Protein AF-A0A7D9DV03-F1 (afdb_monomer)

Organism: Paramuricea clavata (NCBI:txid317549)

Structure (mmCIF, N/CA/C/O backbone):
data_AF-A0A7D9DV03-F1
#
_entry.id   AF-A0A7D9DV03-F1
#
loop_
_atom_site.group_PDB
_atom_site.id
_atom_site.type_symbol
_atom_site.label_atom_id
_atom_site.label_alt_id
_atom_site.label_comp_id
_atom_site.label_asym_id
_atom_site.label_entity_id
_atom_site.label_seq_id
_atom_site.pdbx_PDB_ins_code
_atom_site.Cartn_x
_atom_site.Cartn_y
_atom_site.Cartn_z
_atom_site.occupancy
_atom_site.B_iso_or_equiv
_atom_site.auth_seq_id
_atom_site.auth_comp_id
_atom_site.auth_asym_id
_atom_site.auth_atom_id
_atom_site.pdbx_PDB_model_num
ATOM 1 N N . MET A 1 1 ? -15.066 -13.531 -2.541 1.00 31.47 1 MET A N 1
ATOM 2 C CA . MET A 1 1 ? -14.091 -12.848 -1.654 1.00 31.47 1 MET A CA 1
ATOM 3 C C . MET A 1 1 ? -12.740 -13.551 -1.674 1.00 31.47 1 MET A C 1
ATOM 5 O O . MET A 1 1 ? -11.770 -12.923 -2.067 1.00 31.47 1 MET A O 1
ATOM 9 N N . LEU A 1 2 ? -12.665 -14.842 -1.326 1.00 28.05 2 LEU A N 1
ATOM 10 C CA . LEU A 1 2 ? -11.401 -15.586 -1.381 1.00 28.05 2 LEU A CA 1
ATOM 11 C C . LEU A 1 2 ? -10.919 -15.824 -2.820 1.00 28.05 2 LEU A C 1
ATOM 13 O O . LEU A 1 2 ? -9.733 -15.712 -3.066 1.00 28.05 2 LEU A O 1
ATOM 17 N N . GLU A 1 3 ? -11.819 -16.087 -3.772 1.00 31.08 3 GLU A N 1
ATOM 18 C CA . GLU A 1 3 ? -11.454 -16.417 -5.162 1.00 31.08 3 GLU A CA 1
ATOM 19 C C . GLU A 1 3 ? -10.880 -15.239 -5.959 1.00 31.08 3 GLU A C 1
ATOM 21 O O . GLU A 1 3 ? -9.930 -15.422 -6.709 1.00 31.08 3 GLU A O 1
ATOM 26 N N . GLU A 1 4 ? -11.385 -14.017 -5.770 1.00 37.34 4 GLU A N 1
ATOM 27 C CA . GLU A 1 4 ? -10.843 -12.827 -6.447 1.00 37.34 4 GLU A CA 1
ATOM 28 C C . GLU A 1 4 ? -9.495 -12.401 -5.854 1.00 37.34 4 GLU A C 1
ATOM 30 O O . GLU A 1 4 ? -8.576 -12.045 -6.588 1.00 37.34 4 GLU A O 1
ATOM 35 N N . VAL A 1 5 ? -9.345 -12.488 -4.528 1.00 36.97 5 VAL A N 1
ATOM 36 C CA . VAL A 1 5 ? -8.073 -12.221 -3.841 1.00 36.97 5 VAL A CA 1
ATOM 37 C C . VAL A 1 5 ? -7.063 -13.328 -4.155 1.00 36.97 5 VAL A C 1
ATOM 39 O O . VAL A 1 5 ? -5.918 -13.037 -4.488 1.00 36.97 5 VAL A O 1
ATOM 42 N N . ALA A 1 6 ? -7.481 -14.594 -4.152 1.00 33.03 6 ALA A N 1
ATOM 43 C CA . ALA A 1 6 ? -6.647 -15.718 -4.559 1.00 33.03 6 ALA A CA 1
ATOM 44 C C . ALA A 1 6 ? -6.270 -15.625 -6.037 1.00 33.03 6 ALA A C 1
ATOM 46 O O . ALA A 1 6 ? -5.110 -15.838 -6.350 1.00 33.03 6 ALA A O 1
ATOM 47 N N . GLY A 1 7 ? -7.182 -15.239 -6.933 1.00 36.09 7 GLY A N 1
ATOM 48 C CA . GLY A 1 7 ? -6.899 -14.994 -8.351 1.00 36.09 7 GLY A CA 1
ATOM 49 C C . GLY A 1 7 ? -5.906 -13.849 -8.558 1.00 36.09 7 GLY A C 1
ATOM 50 O O . GLY A 1 7 ? -5.010 -13.929 -9.398 1.00 36.09 7 GLY A O 1
ATOM 51 N N . MET A 1 8 ? -5.990 -12.814 -7.724 1.00 42.97 8 MET A N 1
ATOM 52 C CA . MET A 1 8 ? -5.055 -11.693 -7.702 1.00 42.97 8 MET A CA 1
ATOM 53 C C . MET A 1 8 ? -3.652 -12.126 -7.256 1.00 42.97 8 MET A C 1
ATOM 55 O O . MET A 1 8 ? -2.674 -11.850 -7.950 1.00 42.97 8 MET A O 1
ATOM 59 N N . PHE A 1 9 ? -3.548 -12.886 -6.165 1.00 41.25 9 PHE A N 1
ATOM 60 C CA . PHE A 1 9 ? -2.277 -13.454 -5.716 1.00 41.25 9 PHE A CA 1
ATOM 61 C C . PHE A 1 9 ? -1.738 -14.510 -6.688 1.00 41.25 9 PHE A C 1
ATOM 63 O O . PHE A 1 9 ? -0.547 -14.493 -6.969 1.00 41.25 9 PHE A O 1
ATOM 70 N N . LEU A 1 10 ? -2.587 -15.364 -7.267 1.00 40.56 10 LEU A N 1
ATOM 71 C CA . LEU A 1 10 ? -2.235 -16.382 -8.266 1.00 40.56 10 LEU A CA 1
ATOM 72 C C . LEU A 1 10 ? -1.715 -15.758 -9.561 1.00 40.56 10 LEU A C 1
ATOM 74 O O . LEU A 1 10 ? -0.722 -16.235 -10.101 1.00 40.56 10 LEU A O 1
ATOM 78 N N . SER A 1 11 ? -2.337 -14.680 -10.045 1.00 39.44 11 SER A N 1
ATOM 79 C CA . SER A 1 11 ? -1.873 -13.963 -11.238 1.00 39.44 11 SER A CA 1
ATOM 80 C C . SER A 1 11 ? -0.503 -13.322 -10.999 1.00 39.44 11 SER A C 1
ATOM 82 O O . SER A 1 11 ? 0.411 -13.534 -11.797 1.00 39.44 11 SER A O 1
ATOM 84 N N . LEU A 1 12 ? -0.304 -12.663 -9.851 1.00 42.88 12 LEU A N 1
ATOM 85 C CA . LEU A 1 12 ? 0.996 -12.129 -9.435 1.00 42.88 12 LEU A CA 1
ATOM 86 C C . LEU A 1 12 ? 2.040 -13.247 -9.294 1.00 42.88 12 LEU A C 1
ATOM 88 O O . LEU A 1 12 ? 3.133 -13.130 -9.839 1.00 42.88 12 LEU A O 1
ATOM 92 N N . PHE A 1 13 ? 1.698 -14.366 -8.652 1.00 42.97 13 PHE A N 1
ATOM 93 C CA . PHE A 1 13 ? 2.607 -15.499 -8.454 1.00 42.97 13 PHE A CA 1
ATOM 94 C C . PHE A 1 13 ? 2.959 -16.214 -9.770 1.00 42.97 13 PHE A C 1
ATOM 96 O O . PHE A 1 13 ? 4.107 -16.603 -9.981 1.00 42.97 13 PHE A O 1
ATOM 103 N N . SER A 1 14 ? 2.004 -16.328 -10.700 1.00 38.09 14 SER A N 1
ATOM 104 C CA . SER A 1 14 ? 2.237 -16.877 -12.043 1.00 38.09 14 SER A CA 1
ATOM 105 C C . SER A 1 14 ? 3.210 -16.012 -12.854 1.00 38.09 14 SER A C 1
ATOM 107 O O . SER A 1 14 ? 4.051 -16.543 -13.578 1.00 38.09 14 SER A O 1
ATOM 109 N N . LEU A 1 15 ? 3.179 -14.688 -12.656 1.00 44.88 15 LEU A N 1
ATOM 110 C CA . LEU A 1 15 ? 4.131 -13.737 -13.235 1.00 44.88 15 LEU A CA 1
ATOM 111 C C . LEU A 1 15 ? 5.529 -13.823 -12.609 1.00 44.88 15 LEU A C 1
ATOM 113 O O . LEU A 1 15 ? 6.515 -13.567 -13.297 1.00 44.88 15 LEU A O 1
ATOM 117 N N . PHE A 1 16 ? 5.626 -14.209 -11.334 1.00 44.62 16 PHE A N 1
ATOM 118 C CA . PHE A 1 16 ? 6.902 -14.433 -10.649 1.00 44.62 16 PHE A CA 1
ATOM 119 C C . PHE A 1 16 ? 7.653 -15.670 -11.172 1.00 44.62 16 PHE A C 1
ATOM 121 O O . PHE A 1 16 ? 8.884 -15.688 -11.121 1.00 44.62 16 PHE A O 1
ATOM 128 N N . TRP A 1 17 ? 6.940 -16.685 -11.678 1.00 41.25 17 TRP A N 1
ATOM 129 C CA . TRP A 1 17 ? 7.534 -17.970 -12.081 1.00 41.25 17 TRP A CA 1
ATOM 130 C C . TRP A 1 17 ? 7.550 -18.222 -13.598 1.00 41.25 17 TRP A C 1
ATOM 132 O O . TRP A 1 17 ? 8.387 -18.979 -14.095 1.00 41.25 17 TRP A O 1
ATOM 142 N N . SER A 1 18 ? 6.653 -17.588 -14.359 1.00 34.34 18 SER A N 1
ATOM 143 C CA . SER A 1 18 ? 6.591 -17.742 -15.814 1.00 34.34 18 SER A CA 1
ATOM 144 C C . SER A 1 18 ? 7.526 -16.749 -16.508 1.00 34.34 18 SER A C 1
ATOM 146 O O . SER A 1 18 ? 7.192 -15.577 -16.689 1.00 34.34 18 SER A O 1
ATOM 148 N N . ASP A 1 19 ? 8.687 -17.221 -16.972 1.00 36.25 19 ASP A N 1
ATOM 149 C CA . ASP A 1 19 ? 9.482 -16.507 -17.980 1.00 36.25 19 ASP A CA 1
ATOM 150 C C . ASP A 1 19 ? 8.630 -16.364 -19.264 1.00 36.25 19 ASP A C 1
ATOM 152 O O . ASP A 1 19 ? 8.575 -17.265 -20.099 1.00 36.25 19 ASP A O 1
ATOM 156 N N . ARG A 1 20 ? 7.968 -15.202 -19.384 1.00 32.91 20 ARG A N 1
ATOM 157 C CA . ARG A 1 20 ? 7.011 -14.762 -20.421 1.00 32.91 20 ARG A CA 1
ATOM 158 C C . ARG A 1 20 ? 5.697 -15.567 -20.478 1.00 32.91 20 ARG A C 1
ATOM 160 O O . ARG A 1 20 ? 5.737 -16.784 -20.641 1.00 32.91 20 ARG A O 1
ATOM 167 N N . PRO A 1 21 ? 4.516 -14.923 -20.483 1.00 32.22 21 PRO A N 1
ATOM 168 C CA . PRO A 1 21 ? 3.342 -15.555 -21.064 1.00 32.22 21 PRO A CA 1
ATOM 169 C C . PRO A 1 21 ? 3.541 -15.582 -22.585 1.00 32.22 21 PRO A C 1
ATOM 171 O O . PRO A 1 21 ? 3.429 -14.564 -23.265 1.00 32.22 21 PRO A O 1
ATOM 174 N N . ARG A 1 22 ? 3.893 -16.748 -23.137 1.00 31.02 22 ARG A N 1
ATOM 175 C CA . ARG A 1 22 ? 3.639 -17.004 -24.556 1.00 31.02 22 ARG A CA 1
ATOM 176 C C . ARG A 1 22 ? 2.139 -17.214 -24.673 1.00 31.02 22 ARG A C 1
ATOM 178 O O . ARG A 1 22 ? 1.644 -18.272 -24.301 1.00 31.02 22 ARG A O 1
ATOM 185 N N . VAL A 1 23 ? 1.432 -16.208 -25.172 1.00 27.44 23 VAL A N 1
ATOM 186 C CA . VAL A 1 23 ? 0.100 -16.418 -25.735 1.00 27.44 23 VAL A CA 1
ATOM 187 C C . VAL A 1 23 ? 0.314 -17.292 -26.969 1.00 27.44 23 VAL A C 1
ATOM 189 O O . VAL A 1 23 ? 0.686 -16.806 -28.033 1.00 27.44 23 VAL A O 1
ATOM 192 N N . SER A 1 24 ? 0.210 -18.611 -26.807 1.00 28.06 24 SER A N 1
ATOM 193 C CA . SER A 1 24 ? 0.092 -19.511 -27.945 1.00 28.06 24 SER A CA 1
ATOM 194 C C . SER A 1 24 ? -1.324 -19.358 -28.474 1.00 28.06 24 SER A C 1
ATOM 196 O O . SER A 1 24 ? -2.259 -19.949 -27.940 1.00 28.06 24 SER A O 1
ATOM 198 N N . PHE A 1 25 ? -1.485 -18.524 -29.494 1.00 32.34 25 PHE A N 1
ATOM 199 C CA . PHE A 1 25 ? -2.704 -18.492 -30.284 1.00 32.34 25 PHE A CA 1
ATOM 200 C C . PHE A 1 25 ? -2.721 -19.773 -31.128 1.00 32.34 25 PHE A C 1
ATOM 202 O O . PHE A 1 25 ? -2.082 -19.848 -32.175 1.00 32.34 25 PHE A O 1
ATOM 209 N N . ARG A 1 26 ? -3.341 -20.835 -30.607 1.00 30.86 26 ARG A N 1
ATOM 210 C CA . ARG A 1 26 ? -3.600 -22.060 -31.363 1.00 30.86 26 ARG A CA 1
ATOM 211 C C . ARG A 1 26 ? -4.872 -22.721 -30.850 1.00 30.86 26 ARG A C 1
ATOM 213 O O . ARG A 1 26 ? -4.816 -23.399 -29.836 1.00 30.86 26 ARG A O 1
ATOM 220 N N . GLU A 1 27 ? -5.969 -22.447 -31.554 1.00 30.70 27 GLU A N 1
ATOM 221 C CA . GLU A 1 27 ? -7.019 -23.382 -32.007 1.00 30.70 27 GLU A CA 1
ATOM 222 C C . GLU A 1 27 ? -8.321 -22.615 -32.240 1.00 30.70 27 GLU A C 1
ATOM 224 O O . GLU A 1 27 ? -9.041 -22.342 -31.289 1.00 30.70 27 GLU A O 1
ATOM 229 N N . GLN A 1 28 ? -8.604 -22.272 -33.504 1.00 29.31 28 GLN A N 1
ATOM 230 C CA . GLN A 1 28 ? -9.945 -22.414 -34.090 1.00 29.31 28 GLN A CA 1
ATOM 231 C C . GLN A 1 28 ? -9.885 -22.239 -35.617 1.00 29.31 28 GLN A C 1
ATOM 233 O O . GLN A 1 28 ? -10.389 -21.273 -36.173 1.00 29.31 28 GLN A O 1
ATOM 238 N N . ILE A 1 29 ? -9.218 -23.162 -36.310 1.00 34.88 29 ILE A N 1
ATOM 239 C CA . ILE A 1 29 ? -9.519 -23.436 -37.719 1.00 34.88 29 ILE A CA 1
ATOM 240 C C . ILE A 1 29 ? -9.483 -24.951 -37.832 1.00 34.88 29 ILE A C 1
ATOM 242 O O . ILE A 1 29 ? -8.403 -25.521 -37.888 1.00 34.88 29 ILE A O 1
ATOM 246 N N . ASP A 1 30 ? -10.657 -25.559 -37.702 1.00 31.05 30 ASP A N 1
ATOM 247 C CA . ASP A 1 30 ? -11.034 -26.823 -38.334 1.00 31.05 30 ASP A CA 1
ATOM 248 C C . ASP A 1 30 ? -12.516 -27.059 -38.032 1.00 31.05 30 ASP A C 1
ATOM 250 O O . ASP A 1 30 ? -12.856 -27.686 -37.034 1.00 31.05 30 ASP A O 1
ATOM 254 N N . SER A 1 31 ? -13.380 -26.469 -38.867 1.00 33.12 31 SER A N 1
ATOM 255 C CA . SER A 1 31 ? -14.669 -27.027 -39.308 1.00 33.12 31 SER A CA 1
ATOM 256 C C . SER A 1 31 ? -15.529 -25.925 -39.936 1.00 33.12 31 SER A C 1
ATOM 258 O O . SER A 1 31 ? -16.277 -25.265 -39.224 1.00 33.12 31 SER A O 1
ATOM 260 N N . GLU A 1 32 ? -15.407 -25.720 -41.248 1.00 29.33 32 GLU A N 1
ATOM 261 C CA . GLU A 1 32 ? -16.547 -25.473 -42.146 1.00 29.33 32 GLU A CA 1
ATOM 262 C C . GLU A 1 32 ? -16.056 -25.515 -43.603 1.00 29.33 32 GLU A C 1
ATOM 264 O O . GLU A 1 32 ? -15.414 -24.598 -44.114 1.00 29.33 32 GLU A O 1
ATOM 269 N N . GLU A 1 33 ? -16.320 -26.646 -44.259 1.00 31.75 33 GLU A N 1
ATOM 270 C CA . GLU A 1 33 ? -16.450 -26.715 -45.711 1.00 31.75 33 GLU A CA 1
ATOM 271 C C . GLU A 1 33 ? -17.682 -25.899 -46.125 1.00 31.75 33 GLU A C 1
ATOM 273 O O . GLU A 1 33 ? -18.776 -26.144 -45.619 1.00 31.75 33 GLU A O 1
ATOM 278 N N . GLY A 1 34 ? -17.535 -24.987 -47.091 1.00 27.81 34 GLY A N 1
ATOM 279 C CA . GLY A 1 34 ? -18.691 -24.414 -47.782 1.00 27.81 34 GLY A CA 1
ATOM 280 C C . GLY A 1 34 ? -18.447 -23.069 -48.459 1.00 27.81 34 GLY A C 1
ATOM 281 O O . GLY A 1 34 ? -18.487 -22.041 -47.805 1.00 27.81 34 GLY A O 1
ATOM 282 N N . GLY A 1 35 ? -18.262 -23.103 -49.782 1.00 28.41 35 GLY A N 1
ATOM 283 C CA . GLY A 1 35 ? -18.857 -22.158 -50.740 1.00 28.41 35 GLY A CA 1
ATOM 284 C C . GLY A 1 35 ? -18.593 -20.650 -50.607 1.00 28.41 35 GLY A C 1
ATOM 285 O O . GLY A 1 35 ? -19.194 -19.976 -49.787 1.00 28.41 35 GLY A O 1
ATOM 286 N N . VAL A 1 36 ? -17.787 -20.133 -51.540 1.00 34.19 36 VAL A N 1
ATOM 287 C CA . VAL A 1 36 ? -18.002 -18.897 -52.329 1.00 34.19 36 VAL A CA 1
ATOM 288 C C . VAL A 1 36 ? -19.138 -17.971 -51.848 1.00 34.19 36 VAL A C 1
ATOM 290 O O . VAL A 1 36 ? -20.299 -18.305 -52.055 1.00 34.19 36 VAL A O 1
ATOM 293 N N . ASP A 1 37 ? -18.807 -16.767 -51.366 1.00 31.36 37 ASP A N 1
ATOM 294 C CA . ASP A 1 37 ? -19.285 -15.517 -51.982 1.00 31.36 37 ASP A CA 1
ATOM 295 C C . ASP A 1 37 ? -18.453 -14.306 -51.522 1.00 31.36 37 ASP A C 1
ATOM 297 O O . ASP A 1 37 ? -18.003 -14.207 -50.380 1.00 31.36 37 ASP A O 1
ATOM 301 N N . ASP A 1 38 ? -18.234 -13.405 -52.467 1.00 36.34 38 ASP A N 1
ATOM 302 C CA . ASP A 1 38 ? -17.334 -12.260 -52.440 1.00 36.34 38 ASP A CA 1
ATOM 303 C C . ASP A 1 38 ? -18.169 -11.008 -52.115 1.00 36.34 38 ASP A C 1
ATOM 305 O O . ASP A 1 38 ? -19.097 -10.668 -52.853 1.00 36.34 38 ASP A O 1
ATOM 309 N N . GLY A 1 39 ? -17.912 -10.301 -51.005 1.00 31.45 39 GLY A N 1
ATOM 310 C CA . GLY A 1 39 ? -18.779 -9.164 -50.678 1.00 31.45 39 GLY A CA 1
ATOM 311 C C . GLY A 1 39 ? -18.543 -8.399 -49.378 1.00 31.45 39 GLY A C 1
ATOM 312 O O . GLY A 1 39 ? -19.245 -8.594 -48.396 1.00 31.45 39 GLY A O 1
ATOM 313 N N . ARG A 1 40 ? -17.700 -7.364 -49.478 1.00 30.89 40 ARG A N 1
ATOM 314 C CA . ARG A 1 40 ? -17.954 -6.011 -48.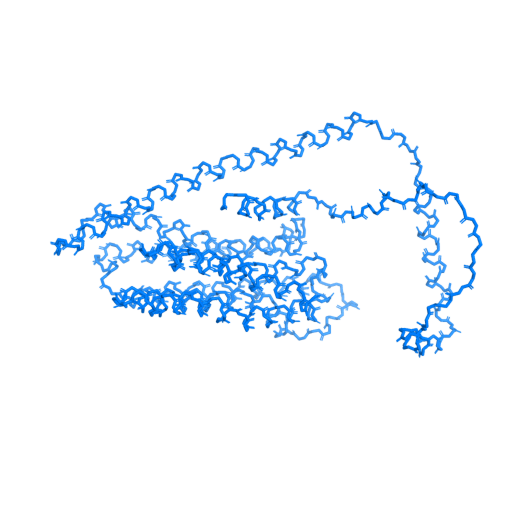936 1.00 30.89 40 ARG A CA 1
ATOM 315 C C . ARG A 1 40 ? -17.974 -5.834 -47.398 1.00 30.89 40 ARG A C 1
ATOM 317 O O . ARG A 1 40 ? -19.024 -5.703 -46.781 1.00 30.89 40 ARG A O 1
ATOM 324 N N . TRP A 1 41 ? -16.792 -5.584 -46.825 1.00 30.03 41 TRP A N 1
ATOM 325 C CA . TRP A 1 41 ? -16.637 -4.686 -45.669 1.00 30.03 41 TRP A CA 1
ATOM 326 C C . TRP A 1 41 ? -15.747 -3.502 -46.067 1.00 30.03 41 TRP A C 1
ATOM 328 O O . TRP A 1 41 ? -14.668 -3.685 -46.626 1.00 30.03 41 TRP A O 1
ATOM 338 N N . GLN A 1 42 ? -16.248 -2.282 -45.856 1.00 32.03 42 GLN A N 1
ATOM 339 C CA . GLN A 1 42 ? -15.573 -1.030 -46.209 1.00 32.03 42 GLN A CA 1
ATOM 340 C C . GLN A 1 42 ? -14.327 -0.762 -45.339 1.00 32.03 42 GLN A C 1
ATOM 342 O O . GLN A 1 42 ? -14.323 -1.111 -44.157 1.00 32.03 42 GLN A O 1
ATOM 347 N N . PRO A 1 43 ? -13.299 -0.089 -45.893 1.00 37.22 43 PRO A N 1
ATOM 348 C CA . PRO A 1 43 ? -12.069 0.257 -45.195 1.00 37.22 43 PRO A CA 1
ATOM 349 C C . PRO A 1 43 ? -12.218 1.621 -44.506 1.00 37.22 43 PRO A C 1
ATOM 351 O O . PRO A 1 43 ? -12.615 2.594 -45.138 1.00 37.22 43 PRO A O 1
ATOM 354 N N . TYR A 1 44 ? -11.872 1.724 -43.223 1.00 33.41 44 TYR A N 1
ATOM 355 C CA . TYR A 1 44 ? -11.698 3.038 -42.575 1.00 33.41 44 TYR A CA 1
ATOM 356 C C . TYR A 1 44 ? -10.467 3.111 -41.657 1.00 33.41 44 TYR A C 1
ATOM 358 O O . TYR A 1 44 ? -10.315 4.062 -40.902 1.00 33.41 44 TYR A O 1
ATOM 366 N N . ILE A 1 45 ? -9.575 2.111 -41.700 1.00 38.62 45 ILE A N 1
ATOM 367 C CA . ILE A 1 45 ? -8.401 2.039 -40.801 1.00 38.62 45 ILE A CA 1
ATOM 368 C C . ILE A 1 45 ? -7.065 1.957 -41.572 1.00 38.62 45 ILE A C 1
ATOM 370 O O . ILE A 1 45 ? -6.001 2.059 -40.971 1.00 38.62 45 ILE A O 1
ATOM 374 N N . ASN A 1 46 ? -7.082 1.848 -42.907 1.00 39.28 46 ASN A N 1
ATOM 375 C CA . ASN A 1 46 ? -5.856 1.581 -43.677 1.00 39.28 46 ASN A CA 1
ATOM 376 C C . ASN A 1 46 ? -5.175 2.809 -44.309 1.00 39.28 46 ASN A C 1
ATOM 378 O O . ASN A 1 46 ? -4.001 2.707 -44.653 1.00 39.28 46 ASN A O 1
ATOM 382 N N . GLU A 1 47 ? -5.823 3.974 -44.412 1.00 36.72 47 GLU A N 1
ATOM 383 C CA . GLU A 1 47 ? -5.197 5.151 -45.053 1.00 36.72 47 GLU A CA 1
ATOM 384 C C . GLU A 1 47 ? -4.101 5.819 -44.199 1.00 36.72 47 GLU A C 1
ATOM 386 O O . GLU A 1 47 ? -3.208 6.471 -44.737 1.00 36.72 47 GLU A O 1
ATOM 391 N N . GLU A 1 48 ? -4.094 5.627 -42.876 1.00 38.28 48 GLU A N 1
ATOM 392 C CA . GLU A 1 48 ? -3.080 6.249 -42.005 1.00 38.28 48 GLU A CA 1
ATOM 393 C C . GLU A 1 48 ? -1.767 5.438 -41.936 1.00 38.28 48 GLU A C 1
ATOM 395 O O . GLU A 1 48 ? -0.730 5.959 -41.526 1.00 38.28 48 GLU A O 1
ATOM 400 N N . TYR A 1 49 ? -1.777 4.182 -42.402 1.00 33.28 49 TYR A N 1
ATOM 401 C CA . TYR A 1 49 ? -0.600 3.302 -42.416 1.00 33.28 49 TYR A CA 1
ATOM 402 C C . TYR A 1 49 ? 0.190 3.331 -43.735 1.00 33.28 49 TYR A C 1
ATOM 404 O O . TYR A 1 49 ? 1.382 3.016 -43.727 1.00 33.28 49 TYR A O 1
ATOM 412 N N . GLU A 1 50 ? -0.415 3.746 -44.852 1.00 35.34 50 GLU A N 1
ATOM 413 C CA . GLU A 1 50 ? 0.282 3.819 -46.149 1.00 35.34 50 GLU A CA 1
ATOM 414 C C . GLU A 1 50 ? 1.198 5.047 -46.286 1.00 35.34 50 GLU A C 1
ATOM 416 O O . GLU A 1 50 ? 2.198 4.995 -47.002 1.00 35.34 50 GLU A O 1
ATOM 421 N N . ASN A 1 51 ? 0.960 6.118 -45.522 1.00 35.12 51 ASN A N 1
ATOM 422 C CA . ASN A 1 51 ? 1.759 7.350 -45.602 1.00 35.12 51 ASN A CA 1
ATOM 423 C C . ASN A 1 51 ? 3.127 7.295 -44.885 1.00 35.12 51 ASN A C 1
ATOM 425 O O . ASN A 1 51 ? 3.856 8.285 -44.885 1.00 35.12 51 ASN A O 1
ATOM 429 N N . PHE A 1 52 ? 3.517 6.151 -44.307 1.00 32.38 52 PHE A N 1
ATOM 430 C CA . PHE A 1 52 ? 4.826 5.963 -43.654 1.00 32.38 52 PHE A CA 1
ATOM 431 C C . PHE A 1 52 ? 5.849 5.162 -44.483 1.00 32.38 52 PHE A C 1
ATOM 433 O O . PHE A 1 52 ? 6.966 4.934 -44.013 1.00 32.38 52 PHE A O 1
ATOM 440 N N . LEU A 1 53 ? 5.504 4.733 -45.703 1.00 39.84 53 LEU A N 1
ATOM 441 C CA . LEU A 1 53 ? 6.311 3.789 -46.495 1.00 39.84 53 LEU A CA 1
ATOM 442 C C . LEU A 1 53 ? 7.164 4.403 -47.618 1.00 39.84 53 LEU A C 1
ATOM 444 O O . LEU A 1 53 ? 7.786 3.671 -48.384 1.00 39.84 53 LEU A O 1
ATOM 448 N N . THR A 1 54 ? 7.311 5.724 -47.680 1.00 40.28 54 THR A N 1
ATOM 449 C CA . THR A 1 54 ? 8.253 6.399 -48.589 1.00 40.28 54 THR A CA 1
ATOM 450 C C . THR A 1 54 ? 9.610 6.619 -47.920 1.00 40.28 54 THR A C 1
ATOM 452 O O . THR A 1 54 ? 9.921 7.716 -47.476 1.00 40.28 54 THR A O 1
ATOM 455 N N . ASN A 1 55 ? 10.425 5.562 -47.824 1.00 37.56 55 ASN A N 1
ATOM 456 C CA . ASN A 1 55 ? 11.895 5.645 -47.725 1.00 37.56 55 ASN A CA 1
ATOM 457 C C . ASN A 1 55 ? 12.513 4.269 -48.029 1.00 37.56 55 ASN A C 1
ATOM 459 O O . ASN A 1 55 ? 12.957 3.507 -47.165 1.00 37.56 55 ASN A O 1
ATOM 463 N N . GLU A 1 56 ? 12.489 3.938 -49.313 1.00 44.00 56 GLU A N 1
ATOM 464 C CA . GLU A 1 56 ? 12.920 2.674 -49.893 1.00 44.00 56 GLU A CA 1
ATOM 465 C C . GLU A 1 56 ? 14.444 2.667 -50.106 1.00 44.00 56 GLU A C 1
ATOM 467 O O . GLU A 1 56 ? 14.933 2.860 -51.210 1.00 44.00 56 GLU A O 1
ATOM 472 N N . GLN A 1 57 ? 15.218 2.494 -49.027 1.00 42.09 57 GLN A N 1
ATOM 473 C CA . GLN A 1 57 ? 16.640 2.098 -49.127 1.00 42.09 57 GLN A CA 1
ATOM 474 C C . GLN A 1 57 ? 17.248 1.547 -47.824 1.00 42.09 57 GLN A C 1
ATOM 476 O O . GLN A 1 57 ? 18.270 0.869 -47.877 1.00 42.09 57 GLN A O 1
ATOM 481 N N . LEU A 1 58 ? 16.600 1.734 -46.664 1.00 40.16 58 LEU A N 1
ATOM 482 C CA . LEU A 1 58 ? 17.042 1.159 -45.378 1.00 40.16 58 LEU A CA 1
ATOM 483 C C . LEU A 1 58 ? 16.362 -0.188 -45.039 1.00 40.16 58 LEU A C 1
ATOM 485 O O . LEU A 1 58 ? 16.812 -0.922 -44.161 1.00 40.16 58 LEU A O 1
ATOM 489 N N . ASN A 1 59 ? 15.296 -0.545 -45.762 1.00 40.34 59 ASN A N 1
ATOM 490 C CA . ASN A 1 59 ? 14.485 -1.731 -45.474 1.00 40.34 59 ASN A CA 1
ATOM 491 C C . ASN A 1 59 ? 15.068 -3.043 -46.014 1.00 40.34 59 ASN A C 1
ATOM 493 O O . ASN A 1 59 ? 14.723 -4.096 -45.492 1.00 40.34 59 ASN A O 1
ATOM 497 N N . SER A 1 60 ? 15.975 -3.034 -46.995 1.00 38.62 60 SER A N 1
ATOM 498 C CA . SER A 1 60 ? 16.505 -4.290 -47.554 1.00 38.62 60 SER A CA 1
ATOM 499 C C . SER A 1 60 ? 17.395 -5.049 -46.563 1.00 38.62 60 SER A C 1
ATOM 501 O O . SER A 1 60 ? 17.338 -6.274 -46.514 1.00 38.62 60 SER A O 1
ATOM 503 N N . VAL A 1 61 ? 18.149 -4.342 -45.714 1.00 47.34 61 VAL A N 1
ATOM 504 C CA . VAL A 1 61 ? 18.987 -4.952 -44.665 1.00 47.34 61 VAL A CA 1
ATOM 505 C C . VAL A 1 61 ? 18.127 -5.438 -43.496 1.00 47.34 61 VAL A C 1
ATOM 507 O O . VAL A 1 61 ? 18.282 -6.572 -43.050 1.00 47.34 61 VAL A O 1
ATOM 510 N N . LEU A 1 62 ? 17.155 -4.628 -43.061 1.00 47.41 62 LEU A N 1
ATOM 511 C CA . LEU A 1 62 ? 16.299 -4.950 -41.914 1.00 47.41 62 LEU A CA 1
ATOM 512 C C . LEU A 1 62 ? 15.275 -6.057 -42.220 1.00 47.41 62 LEU A C 1
ATOM 514 O O . LEU A 1 62 ? 14.899 -6.824 -41.331 1.00 47.41 62 LEU A O 1
ATOM 518 N N . VAL A 1 63 ? 14.826 -6.156 -43.478 1.00 49.94 63 VAL A N 1
ATOM 519 C CA . VAL A 1 63 ? 13.963 -7.246 -43.952 1.00 49.94 63 VAL A CA 1
ATOM 520 C C . VAL A 1 63 ? 14.760 -8.540 -44.069 1.00 49.94 63 VAL A C 1
ATOM 522 O O . VAL A 1 63 ? 14.244 -9.569 -43.650 1.00 49.94 63 VAL A O 1
ATOM 525 N N . ASN A 1 64 ? 16.017 -8.513 -44.529 1.00 40.88 64 ASN A N 1
ATOM 526 C CA . ASN A 1 64 ? 16.838 -9.728 -44.593 1.00 40.88 64 ASN A CA 1
ATOM 527 C C . ASN A 1 64 ? 17.215 -10.257 -43.197 1.00 40.88 64 ASN A C 1
ATOM 529 O O . ASN A 1 64 ? 17.195 -11.470 -42.984 1.00 40.88 64 ASN A O 1
ATOM 533 N N . GLU A 1 65 ? 17.485 -9.372 -42.228 1.00 49.44 65 GLU A N 1
ATOM 534 C CA . GLU A 1 65 ? 17.718 -9.741 -40.819 1.00 49.44 65 GLU A CA 1
ATOM 535 C C . GLU A 1 65 ? 16.448 -10.294 -40.143 1.00 49.44 65 GLU A C 1
ATOM 537 O O . GLU A 1 65 ? 16.498 -11.310 -39.449 1.00 49.44 65 GLU A O 1
ATOM 542 N N . ARG A 1 66 ? 15.268 -9.708 -40.408 1.00 45.19 66 ARG A N 1
ATOM 543 C CA . ARG A 1 66 ? 13.994 -10.278 -39.928 1.00 45.19 66 ARG A CA 1
ATOM 544 C C . ARG A 1 66 ? 13.668 -11.609 -40.590 1.00 45.19 66 ARG A C 1
ATOM 546 O O . ARG A 1 66 ? 13.206 -12.516 -39.905 1.00 45.19 66 ARG A O 1
ATOM 553 N N . LEU A 1 67 ? 13.885 -11.748 -41.898 1.00 40.00 67 LEU A N 1
ATOM 554 C CA . LEU A 1 67 ? 13.562 -12.977 -42.625 1.00 40.00 67 LEU A CA 1
ATOM 555 C C . LEU A 1 67 ? 14.474 -14.134 -42.200 1.00 40.00 67 LEU A C 1
ATOM 557 O O . LEU A 1 67 ? 14.005 -15.270 -42.111 1.00 40.00 67 LEU A O 1
ATOM 561 N N . THR A 1 68 ? 15.739 -13.846 -41.871 1.00 45.91 68 THR A N 1
ATOM 562 C CA . THR A 1 68 ? 16.658 -14.830 -41.281 1.00 45.91 68 THR A CA 1
ATOM 563 C C . THR A 1 68 ? 16.232 -15.242 -39.874 1.00 45.91 68 THR A C 1
ATOM 565 O O . THR A 1 68 ? 16.296 -16.429 -39.568 1.00 45.91 68 THR A O 1
ATOM 568 N N . ASP A 1 69 ? 15.686 -14.345 -39.049 1.00 41.66 69 ASP A N 1
ATOM 569 C CA . ASP A 1 69 ? 15.123 -14.725 -37.743 1.00 41.66 69 ASP A CA 1
ATOM 570 C C . ASP A 1 69 ? 13.811 -15.529 -37.859 1.00 41.66 69 ASP A C 1
ATOM 572 O O . ASP A 1 69 ? 13.604 -16.486 -37.106 1.00 41.66 69 ASP A O 1
ATOM 576 N N . TYR A 1 70 ? 12.954 -15.232 -38.844 1.00 37.94 70 TYR A N 1
ATOM 577 C CA . TYR A 1 70 ? 11.737 -16.018 -39.104 1.00 37.94 70 TYR A CA 1
ATOM 578 C C . TYR A 1 70 ? 12.039 -17.416 -39.666 1.00 37.94 70 TYR A C 1
ATOM 580 O O . TYR A 1 70 ? 11.426 -18.396 -39.236 1.00 37.94 70 TYR A O 1
ATOM 588 N N . THR A 1 71 ? 13.027 -17.557 -40.555 1.00 40.91 71 THR A N 1
ATOM 589 C CA . THR A 1 71 ? 13.479 -18.880 -41.028 1.00 40.91 71 THR A CA 1
ATOM 590 C C . THR A 1 71 ? 14.237 -19.656 -39.946 1.00 40.91 71 THR A C 1
ATOM 592 O O . THR A 1 71 ? 14.129 -20.882 -39.886 1.00 40.91 71 THR A O 1
ATOM 595 N N . ARG A 1 72 ? 14.904 -18.975 -39.002 1.00 37.16 72 ARG A N 1
ATOM 596 C CA . ARG A 1 72 ? 15.529 -19.612 -37.828 1.00 37.16 72 ARG A CA 1
ATOM 597 C C . ARG A 1 72 ? 14.510 -20.064 -36.774 1.00 37.16 72 ARG A C 1
ATOM 599 O O . ARG A 1 72 ? 14.762 -21.046 -36.078 1.00 37.16 72 ARG A O 1
ATOM 606 N N . LEU A 1 73 ? 13.342 -19.420 -36.701 1.00 42.59 73 LEU A N 1
ATOM 607 C CA . LEU A 1 73 ? 12.192 -19.871 -35.902 1.00 42.59 73 LEU A CA 1
ATOM 608 C C . LEU A 1 73 ? 11.452 -21.060 -36.539 1.00 42.59 73 LEU A C 1
ATOM 610 O O . LEU A 1 73 ? 10.931 -21.899 -35.806 1.00 42.59 73 LEU A O 1
ATOM 614 N N . GLY A 1 74 ? 11.459 -21.178 -37.872 1.00 35.19 74 GLY A N 1
ATOM 615 C CA . GLY A 1 74 ? 10.956 -22.354 -38.600 1.00 35.19 74 GLY A CA 1
ATOM 616 C C . GLY A 1 74 ? 11.900 -23.567 -38.574 1.00 35.19 74 GLY A C 1
ATOM 617 O O . GLY A 1 74 ? 11.457 -24.697 -38.756 1.00 35.19 74 GLY A O 1
ATOM 618 N N . GLY A 1 75 ? 13.192 -23.346 -38.305 1.00 33.44 75 GLY A N 1
ATOM 619 C CA . GLY A 1 75 ? 14.233 -24.379 -38.245 1.00 33.44 75 GLY A CA 1
ATOM 620 C C . GLY A 1 75 ? 14.534 -24.934 -36.848 1.00 33.44 75 GLY A C 1
ATOM 621 O O . GLY A 1 75 ? 15.472 -25.717 -36.691 1.00 33.44 75 GLY A O 1
ATOM 622 N N . ALA A 1 76 ? 13.777 -24.550 -35.815 1.00 39.44 76 ALA A N 1
ATOM 623 C CA . ALA A 1 76 ? 13.880 -25.189 -34.508 1.00 39.44 76 ALA A CA 1
ATOM 624 C C . ALA A 1 76 ? 13.243 -26.581 -34.593 1.00 39.44 76 ALA A C 1
ATOM 626 O O . ALA A 1 76 ? 12.027 -26.726 -34.473 1.00 39.44 76 ALA A O 1
ATOM 627 N N . SER A 1 77 ? 14.091 -27.585 -34.833 1.00 39.16 77 SER A N 1
ATOM 628 C CA . SER A 1 77 ? 13.766 -29.011 -34.866 1.00 39.16 77 SER A CA 1
ATOM 629 C C . SER A 1 77 ? 12.588 -29.344 -33.951 1.00 39.16 77 SER A C 1
ATOM 631 O O . SER A 1 77 ? 12.668 -29.133 -32.734 1.00 39.16 77 SER A O 1
ATOM 633 N N . SER A 1 78 ? 11.520 -29.901 -34.523 1.00 43.00 78 SER A N 1
ATOM 634 C CA . SER A 1 78 ? 10.431 -30.527 -33.780 1.00 43.00 78 SER A CA 1
ATOM 635 C C . SER A 1 78 ? 10.953 -31.792 -33.084 1.00 43.00 78 SER A C 1
ATOM 637 O O . SER A 1 78 ? 10.626 -32.921 -33.447 1.00 43.00 78 SER A O 1
ATOM 639 N N . GLY A 1 79 ? 11.812 -31.624 -32.082 1.00 46.09 79 GLY A N 1
ATOM 640 C CA . GLY A 1 79 ? 12.075 -32.672 -31.117 1.00 46.09 79 GLY A CA 1
ATOM 641 C C . GLY A 1 79 ? 10.759 -32.934 -30.402 1.00 46.09 79 GLY A C 1
ATOM 642 O O . GLY A 1 79 ? 10.211 -32.017 -29.788 1.00 46.09 79 GLY A O 1
ATOM 643 N N . ARG A 1 80 ? 10.228 -34.158 -30.515 1.00 43.91 80 ARG A N 1
ATOM 644 C CA . ARG A 1 80 ? 9.135 -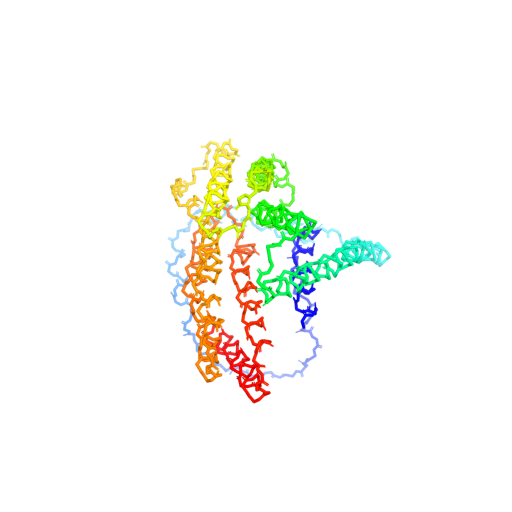34.665 -29.675 1.00 43.91 80 ARG A CA 1
ATOM 645 C C . ARG A 1 80 ? 9.492 -34.382 -28.214 1.00 43.91 80 ARG A C 1
ATOM 647 O O . ARG A 1 80 ? 10.181 -35.175 -27.580 1.00 43.91 80 ARG A O 1
ATOM 654 N N . ARG A 1 81 ? 9.047 -33.247 -27.669 1.00 50.28 81 ARG A N 1
ATOM 655 C CA . ARG A 1 81 ? 9.048 -33.031 -26.224 1.00 50.28 81 ARG A CA 1
ATOM 656 C C . ARG A 1 81 ? 8.109 -34.076 -25.659 1.00 50.28 81 ARG A C 1
ATOM 658 O O . ARG A 1 81 ? 6.922 -34.077 -25.978 1.00 50.28 81 ARG A O 1
ATOM 665 N N . SER A 1 82 ? 8.669 -35.000 -24.889 1.00 60.31 82 SER A N 1
ATOM 666 C CA . SER A 1 82 ? 7.905 -36.065 -24.261 1.00 60.31 82 SER A CA 1
ATOM 667 C C . SER A 1 82 ? 6.775 -35.436 -23.449 1.00 60.31 82 SER A C 1
ATOM 669 O O . SER A 1 82 ? 7.015 -34.557 -22.616 1.00 60.31 82 SER A O 1
ATOM 671 N N . TYR A 1 83 ? 5.543 -35.896 -23.678 1.00 69.62 83 TYR A N 1
ATOM 672 C CA . TYR A 1 83 ? 4.358 -35.545 -22.885 1.00 69.62 83 TYR A CA 1
ATOM 673 C C . TYR A 1 83 ? 4.641 -35.636 -21.374 1.00 69.62 83 TYR A C 1
ATOM 675 O O . TYR A 1 83 ? 4.091 -34.887 -20.561 1.00 69.62 83 TYR A O 1
ATOM 683 N N . TRP A 1 84 ? 5.590 -36.502 -21.008 1.00 66.31 84 TRP A N 1
ATOM 684 C CA . TRP A 1 84 ? 6.028 -36.722 -19.646 1.00 66.31 84 TRP A CA 1
ATOM 685 C C . TRP A 1 84 ? 6.859 -35.585 -19.039 1.00 66.31 84 TRP A C 1
ATOM 687 O O . TRP A 1 84 ? 6.655 -35.224 -17.881 1.00 66.31 84 TRP A O 1
ATOM 697 N N . GLU A 1 85 ? 7.726 -34.939 -19.819 1.00 76.25 85 GLU A N 1
ATOM 698 C CA . GLU A 1 85 ? 8.483 -33.767 -19.357 1.00 76.25 85 GLU A CA 1
ATOM 699 C C . GLU A 1 85 ? 7.577 -32.548 -19.171 1.00 76.25 85 GLU A C 1
ATOM 701 O O . GLU A 1 85 ? 7.735 -31.795 -18.208 1.00 76.25 85 GLU A O 1
ATOM 706 N N . SER A 1 86 ? 6.588 -32.383 -20.056 1.00 69.81 86 SER A N 1
ATOM 707 C CA . SER A 1 86 ? 5.596 -31.311 -19.942 1.00 69.81 86 SER A CA 1
ATOM 708 C C . SER A 1 86 ? 4.707 -31.502 -18.708 1.00 69.81 86 SER A C 1
ATOM 710 O O . SER A 1 86 ? 4.535 -30.574 -17.916 1.00 69.81 86 SER A O 1
ATOM 712 N N . SER A 1 87 ? 4.231 -32.731 -18.476 1.00 74.00 87 SER A N 1
ATOM 713 C CA . SER A 1 87 ? 3.414 -33.083 -17.306 1.00 74.00 87 SER A CA 1
ATOM 714 C C . SER A 1 87 ? 4.185 -32.921 -15.995 1.00 74.00 87 SER A C 1
ATOM 716 O O . SER A 1 87 ? 3.669 -32.347 -15.038 1.00 74.00 87 SER A O 1
ATOM 718 N N . ARG A 1 88 ? 5.457 -33.340 -15.952 1.00 77.44 88 ARG A N 1
ATOM 719 C CA . ARG A 1 88 ? 6.319 -33.168 -14.773 1.00 77.44 88 ARG A CA 1
ATOM 720 C C . ARG A 1 88 ? 6.584 -31.694 -14.474 1.00 77.44 88 ARG A C 1
ATOM 722 O O . ARG A 1 88 ? 6.551 -31.299 -13.313 1.00 77.44 88 ARG A O 1
ATOM 729 N N . LYS A 1 89 ? 6.810 -30.871 -15.502 1.00 74.94 89 LYS A N 1
ATOM 730 C CA . LYS A 1 89 ? 7.017 -29.425 -15.339 1.00 74.94 89 LYS A CA 1
ATOM 731 C C . LYS A 1 89 ? 5.741 -28.711 -14.893 1.00 74.94 89 LYS A C 1
ATOM 733 O O . LYS A 1 89 ? 5.817 -27.820 -14.050 1.00 74.94 89 LYS A O 1
ATOM 738 N N . SER A 1 90 ? 4.582 -29.125 -15.401 1.00 75.38 90 SER A N 1
ATOM 739 C CA . SER A 1 90 ? 3.281 -28.630 -14.948 1.00 75.38 90 SER A CA 1
ATOM 740 C C . SER A 1 90 ? 3.026 -29.002 -13.484 1.00 75.38 90 SER A C 1
ATOM 742 O O . SER A 1 90 ? 2.813 -28.107 -12.675 1.00 75.38 90 SER A O 1
ATOM 744 N N . LEU A 1 91 ? 3.187 -30.276 -13.104 1.00 82.06 91 LEU A N 1
ATOM 745 C CA . LEU A 1 91 ? 3.043 -30.738 -11.716 1.00 82.06 91 LEU A CA 1
ATOM 746 C C . LEU A 1 91 ? 3.979 -30.011 -10.750 1.00 82.06 91 LEU A C 1
ATOM 748 O O . LEU A 1 91 ? 3.548 -29.602 -9.678 1.00 82.06 91 LEU A O 1
ATOM 752 N N . TRP A 1 92 ? 5.245 -29.816 -11.125 1.00 79.56 92 TRP A N 1
ATOM 753 C CA . TRP A 1 92 ? 6.210 -29.104 -10.285 1.00 79.56 92 TRP A CA 1
ATOM 754 C C . TRP A 1 92 ? 5.828 -27.631 -10.100 1.00 79.56 92 TRP A C 1
ATOM 756 O O . TRP A 1 92 ? 5.987 -27.077 -9.016 1.00 79.56 92 TRP A O 1
ATOM 766 N N . THR A 1 93 ? 5.268 -27.015 -11.143 1.00 75.50 93 THR A N 1
ATOM 767 C CA . THR A 1 93 ? 4.764 -25.638 -11.088 1.00 75.50 93 THR A CA 1
ATOM 768 C C . THR A 1 93 ? 3.533 -25.551 -10.190 1.00 75.50 93 THR A C 1
ATOM 770 O O . THR A 1 93 ? 3.501 -24.720 -9.288 1.00 75.50 93 THR A O 1
ATOM 773 N N . THR A 1 94 ? 2.556 -26.445 -10.366 1.00 76.06 94 THR A N 1
ATOM 774 C CA . THR A 1 94 ? 1.346 -26.492 -9.536 1.00 76.06 94 THR A CA 1
ATOM 775 C C . THR A 1 94 ? 1.694 -26.748 -8.075 1.00 76.06 94 THR A C 1
ATOM 777 O O . THR A 1 94 ? 1.253 -25.998 -7.214 1.00 76.06 94 THR A O 1
ATOM 780 N N . LEU A 1 95 ? 2.556 -27.728 -7.785 1.00 79.62 95 LEU A N 1
ATOM 781 C CA . LEU A 1 95 ? 3.009 -28.013 -6.423 1.00 79.62 95 LEU A CA 1
ATOM 782 C C . LEU A 1 95 ? 3.747 -26.823 -5.807 1.00 79.62 95 LEU A C 1
ATOM 784 O O . LEU A 1 95 ? 3.472 -26.479 -4.663 1.00 79.62 95 LEU A O 1
ATOM 788 N N . SER A 1 96 ? 4.636 -26.162 -6.555 1.00 73.31 96 SER A N 1
ATOM 789 C CA . SER A 1 96 ? 5.344 -24.969 -6.076 1.00 73.31 96 SER A CA 1
ATOM 790 C C . SER A 1 96 ? 4.382 -23.824 -5.748 1.00 73.31 96 SER A C 1
ATOM 792 O O . SER A 1 96 ? 4.547 -23.166 -4.721 1.00 73.31 96 SER A O 1
ATOM 794 N N . VAL A 1 97 ? 3.358 -23.614 -6.577 1.00 76.25 97 VAL A N 1
ATOM 795 C CA . VAL A 1 97 ? 2.322 -22.600 -6.351 1.00 76.25 97 VAL A CA 1
ATOM 796 C C . VAL A 1 97 ? 1.454 -22.971 -5.142 1.00 76.25 97 VAL A C 1
ATOM 798 O O . VAL A 1 97 ? 1.248 -22.139 -4.262 1.00 76.25 97 VAL A O 1
ATOM 801 N N . THR A 1 98 ? 1.009 -24.224 -5.022 1.00 78.12 98 THR A N 1
ATOM 802 C CA . THR A 1 98 ? 0.212 -24.694 -3.877 1.00 78.12 98 THR A CA 1
ATOM 803 C C . THR A 1 98 ? 0.986 -24.589 -2.561 1.00 78.12 98 THR A C 1
ATOM 805 O O . THR A 1 98 ? 0.437 -24.105 -1.571 1.00 78.12 98 THR A O 1
ATOM 808 N N . PHE A 1 99 ? 2.270 -24.965 -2.551 1.00 78.12 99 PHE A N 1
ATOM 809 C CA . PHE A 1 99 ? 3.138 -24.844 -1.375 1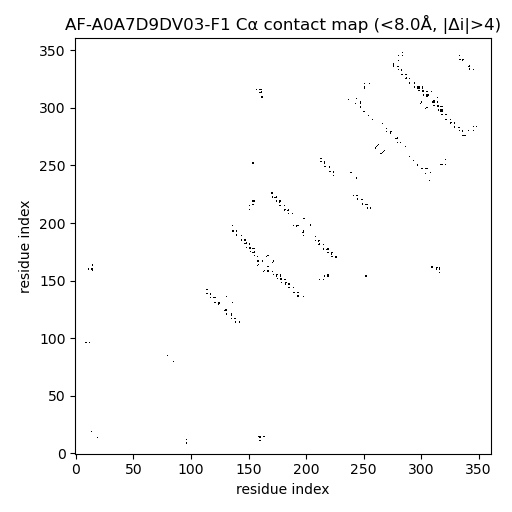.00 78.12 99 PHE A CA 1
ATOM 810 C C . PHE A 1 99 ? 3.420 -23.399 -0.972 1.00 78.12 99 PHE A C 1
ATOM 812 O O . PHE A 1 99 ? 3.709 -23.160 0.195 1.00 78.12 99 PHE A O 1
ATOM 819 N N . ALA A 1 100 ? 3.339 -22.436 -1.889 1.00 74.75 100 ALA A N 1
ATOM 820 C CA . ALA A 1 100 ? 3.454 -21.024 -1.543 1.00 74.75 100 ALA A CA 1
ATOM 821 C C . ALA A 1 100 ? 2.129 -20.449 -1.016 1.00 74.75 100 ALA A C 1
ATOM 823 O O . ALA A 1 100 ? 2.115 -19.689 -0.046 1.00 74.75 100 ALA A O 1
ATOM 824 N N . ILE A 1 101 ? 1.005 -20.836 -1.625 1.00 77.25 101 ILE A N 1
ATOM 825 C CA . ILE A 1 101 ? -0.320 -20.302 -1.292 1.00 77.25 101 ILE A CA 1
ATOM 826 C C . ILE A 1 101 ? -0.817 -20.833 0.048 1.00 77.25 101 ILE A C 1
ATOM 828 O O . ILE A 1 101 ? -1.304 -20.055 0.863 1.00 77.25 101 ILE A O 1
ATOM 832 N N . PHE A 1 102 ? -0.686 -22.132 0.315 1.00 79.56 102 PHE A N 1
ATOM 833 C CA . PHE A 1 102 ? -1.209 -22.731 1.543 1.00 79.56 102 PHE A CA 1
ATOM 834 C C . PHE A 1 102 ? -0.668 -22.068 2.830 1.00 79.56 102 PHE A C 1
ATOM 836 O O . PHE A 1 102 ? -1.472 -21.551 3.606 1.00 79.56 102 PHE A O 1
ATOM 843 N N . PRO A 1 103 ? 0.654 -21.956 3.063 1.00 80.69 103 PRO A N 1
ATOM 844 C CA . PRO A 1 103 ? 1.167 -21.277 4.252 1.00 80.69 103 PRO A CA 1
ATOM 845 C C . PRO A 1 103 ? 0.840 -19.781 4.259 1.00 80.69 103 PRO A C 1
ATOM 847 O O . PRO A 1 103 ? 0.570 -19.234 5.324 1.00 80.69 103 PRO A O 1
ATOM 850 N N . SER A 1 104 ? 0.804 -19.122 3.093 1.00 74.06 104 SER A N 1
ATOM 851 C CA . SER A 1 104 ? 0.410 -17.712 3.000 1.00 74.06 104 SER A CA 1
ATOM 852 C C . SER A 1 104 ? -1.045 -17.503 3.435 1.00 74.06 104 SER A C 1
ATOM 854 O O . SER A 1 104 ? -1.319 -16.629 4.251 1.00 74.06 104 SER A O 1
ATOM 856 N N . THR A 1 105 ? -1.972 -18.347 2.977 1.00 76.19 105 THR A N 1
ATOM 857 C CA . THR A 1 105 ? -3.392 -18.274 3.359 1.00 76.19 105 THR A CA 1
ATOM 858 C C . THR A 1 105 ? -3.609 -18.568 4.840 1.00 76.19 105 THR A C 1
ATOM 860 O O . THR A 1 105 ? -4.307 -17.808 5.507 1.00 76.19 105 THR A O 1
ATOM 863 N N . VAL A 1 106 ? -2.962 -19.602 5.389 1.00 82.94 106 VAL A N 1
ATOM 864 C CA . VAL A 1 106 ? -3.021 -19.910 6.829 1.00 82.94 106 VAL A CA 1
ATOM 865 C C . VAL A 1 106 ? -2.466 -18.750 7.658 1.00 82.94 106 VAL A C 1
ATOM 867 O O . VAL A 1 106 ? -3.081 -18.354 8.650 1.00 82.94 106 VAL A O 1
ATOM 870 N N . PHE A 1 107 ? -1.341 -18.167 7.234 1.00 80.94 107 PHE A N 1
ATOM 871 C CA . PHE A 1 107 ? -0.755 -16.998 7.884 1.00 80.94 107 PHE A CA 1
ATOM 872 C C . PHE A 1 107 ? -1.708 -15.799 7.859 1.00 80.94 107 PHE A C 1
ATOM 874 O O . PHE A 1 107 ? -1.947 -15.204 8.906 1.00 80.94 107 PHE A O 1
ATOM 881 N N . ILE A 1 108 ? -2.306 -15.486 6.704 1.00 79.75 108 ILE A N 1
ATOM 882 C CA . ILE A 1 108 ? -3.265 -14.382 6.557 1.00 79.75 108 ILE A CA 1
ATOM 883 C C . ILE A 1 108 ? -4.478 -14.593 7.466 1.00 79.75 108 ILE A C 1
ATOM 885 O O . ILE A 1 108 ? -4.854 -13.678 8.189 1.00 79.75 108 ILE A O 1
ATOM 889 N N . ILE A 1 109 ? -5.067 -15.793 7.485 1.00 79.44 109 ILE A N 1
ATOM 890 C CA . ILE A 1 109 ? -6.225 -16.094 8.341 1.00 79.44 109 ILE A CA 1
ATOM 891 C C . ILE A 1 109 ? -5.861 -15.917 9.815 1.00 79.44 109 ILE A C 1
ATOM 893 O O . ILE A 1 109 ? -6.609 -15.297 10.571 1.00 79.44 109 ILE A O 1
ATOM 897 N N . ARG A 1 110 ? -4.702 -16.436 10.240 1.00 80.44 110 ARG A N 1
ATOM 898 C CA . ARG A 1 110 ? -4.270 -16.324 11.635 1.00 80.44 110 ARG A CA 1
ATOM 899 C C . ARG A 1 110 ? -3.965 -14.880 12.020 1.00 80.44 110 ARG A C 1
ATOM 901 O O . ARG A 1 110 ? -4.328 -14.469 13.118 1.00 80.44 110 ARG A O 1
ATOM 908 N N . PHE A 1 111 ? -3.332 -14.130 11.125 1.00 78.12 111 PHE A N 1
ATOM 909 C CA . PHE A 1 111 ? -3.052 -12.714 11.308 1.00 78.12 111 PHE A CA 1
ATOM 910 C C . PHE A 1 111 ? -4.348 -11.909 11.441 1.00 78.12 111 PHE A C 1
ATOM 912 O O . PHE A 1 111 ? -4.513 -11.207 12.431 1.00 78.12 111 PHE A O 1
ATOM 919 N N . LEU A 1 112 ? -5.304 -12.097 10.526 1.00 80.38 112 LEU A N 1
ATOM 920 C CA . LEU A 1 112 ? -6.619 -11.450 10.578 1.00 80.38 112 LEU A CA 1
ATOM 921 C C . LEU A 1 112 ? -7.380 -11.794 11.858 1.00 80.38 112 LEU A C 1
ATOM 923 O O . LEU A 1 112 ? -7.972 -10.915 12.468 1.00 80.38 112 LEU A O 1
ATOM 927 N N . TYR A 1 113 ? -7.348 -13.055 12.295 1.00 79.38 113 TYR A N 1
ATOM 928 C CA . TYR A 1 113 ? -7.974 -13.454 13.554 1.00 79.38 113 TYR A CA 1
ATOM 929 C C . TYR A 1 113 ? -7.379 -12.699 14.749 1.00 79.38 113 TYR A C 1
ATOM 931 O O . TYR A 1 113 ? -8.115 -12.195 15.594 1.00 79.38 113 TYR A O 1
ATOM 939 N N . VAL A 1 114 ? -6.046 -12.607 14.821 1.00 77.62 114 VAL A N 1
ATOM 940 C CA . VAL A 1 114 ? -5.363 -11.873 15.895 1.00 77.62 114 VAL A CA 1
ATOM 941 C C . VAL A 1 114 ? -5.680 -10.381 15.819 1.00 77.62 114 VAL A C 1
ATOM 943 O O . VAL A 1 114 ? -5.947 -9.777 16.854 1.00 77.62 114 VAL A O 1
ATOM 946 N N . ASP A 1 115 ? -5.691 -9.799 14.624 1.00 76.56 115 ASP A N 1
ATOM 947 C CA . ASP A 1 115 ? -5.971 -8.380 14.406 1.00 76.56 115 ASP A CA 1
ATOM 948 C C . ASP A 1 115 ? -7.412 -8.007 14.789 1.00 76.56 115 ASP A C 1
ATOM 950 O O . ASP A 1 115 ? -7.635 -7.078 15.569 1.00 76.56 115 ASP A O 1
ATOM 954 N N . LEU A 1 116 ? -8.392 -8.804 14.349 1.00 77.69 116 LEU A N 1
ATOM 955 C CA . LEU A 1 116 ? -9.799 -8.641 14.716 1.00 77.69 116 LEU A CA 1
ATOM 956 C C . LEU A 1 116 ? -10.002 -8.787 16.223 1.00 77.69 116 LEU A C 1
ATOM 958 O O . LEU A 1 116 ? -10.621 -7.926 16.837 1.00 77.69 116 LEU A O 1
ATOM 962 N N . ASN A 1 117 ? -9.421 -9.821 16.835 1.00 79.94 117 ASN A N 1
ATOM 963 C CA . ASN A 1 117 ? -9.510 -10.030 18.279 1.00 79.94 117 ASN A CA 1
ATOM 964 C C . ASN A 1 117 ? -8.863 -8.878 19.069 1.00 79.94 117 ASN A C 1
ATOM 966 O O . ASN A 1 117 ? -9.369 -8.461 20.105 1.00 79.94 117 ASN A O 1
ATOM 970 N N . THR A 1 118 ? -7.745 -8.336 18.581 1.00 75.38 118 THR A N 1
ATOM 971 C CA . THR A 1 118 ? -7.083 -7.179 19.206 1.00 75.38 118 THR A CA 1
ATOM 972 C C . THR A 1 118 ? -7.930 -5.918 19.068 1.00 75.38 118 THR A C 1
ATOM 974 O O . THR A 1 118 ? -8.008 -5.128 20.007 1.00 75.38 118 THR A O 1
ATOM 977 N N . THR A 1 119 ? -8.572 -5.733 17.915 1.00 76.69 119 THR A N 1
ATOM 978 C CA . THR A 1 119 ? -9.454 -4.595 17.639 1.00 76.69 119 THR A CA 1
ATOM 979 C C . THR A 1 119 ? -10.711 -4.642 18.499 1.00 76.69 119 THR A C 1
ATOM 981 O O . THR A 1 119 ? -11.073 -3.624 19.082 1.00 76.69 119 THR A O 1
ATOM 984 N N . ASP A 1 120 ? -11.330 -5.814 18.632 1.00 77.19 120 ASP A N 1
ATOM 985 C CA . ASP A 1 120 ? -12.521 -6.018 19.459 1.00 77.19 120 ASP A CA 1
ATOM 986 C C . ASP A 1 120 ? -12.222 -5.730 20.937 1.00 77.19 120 ASP A C 1
ATOM 988 O O . ASP A 1 120 ? -12.894 -4.916 21.567 1.00 77.19 120 ASP A O 1
ATOM 992 N N . LEU A 1 121 ? -11.093 -6.245 21.445 1.00 74.81 121 LEU A N 1
ATOM 993 C CA . LEU A 1 121 ? -10.585 -5.885 22.772 1.00 74.81 121 LEU A CA 1
ATOM 994 C C . LEU A 1 121 ? -10.341 -4.373 22.901 1.00 74.81 121 LEU A C 1
ATOM 996 O O . LEU A 1 121 ? -10.686 -3.775 23.914 1.00 74.81 121 LEU A O 1
ATOM 1000 N N . CYS A 1 122 ? -9.760 -3.710 21.899 1.00 74.94 122 CYS A N 1
ATOM 1001 C CA . CYS A 1 122 ? -9.581 -2.255 21.964 1.00 74.94 122 CYS A CA 1
ATOM 1002 C C . CYS A 1 122 ? -10.925 -1.515 22.059 1.00 74.94 122 CYS A C 1
ATOM 1004 O O . CYS A 1 122 ? -11.039 -0.569 22.839 1.00 74.94 122 CYS A O 1
ATOM 1006 N N . LEU A 1 123 ? -11.930 -1.944 21.290 1.00 71.44 123 LEU A N 1
ATOM 1007 C CA . LEU A 1 123 ? -13.263 -1.343 21.278 1.00 71.44 123 LEU A CA 1
ATOM 1008 C C . LEU A 1 123 ? -13.995 -1.548 22.606 1.00 71.44 123 LEU A C 1
ATOM 1010 O O . LEU A 1 123 ? -14.552 -0.587 23.134 1.00 71.44 123 LEU A O 1
ATOM 1014 N N . GLU A 1 124 ? -13.948 -2.753 23.172 1.00 76.31 124 GLU A N 1
ATOM 1015 C CA . GLU A 1 124 ? -14.552 -3.075 24.468 1.00 76.31 124 GLU A CA 1
ATOM 1016 C C . GLU A 1 124 ? -13.963 -2.204 25.589 1.00 76.31 124 GLU A C 1
ATOM 1018 O O . GLU A 1 124 ? -14.687 -1.565 26.357 1.00 76.31 124 GLU A O 1
ATOM 1023 N N . TRP A 1 125 ? -12.634 -2.087 25.642 1.00 71.88 125 TRP A N 1
ATOM 1024 C CA . TRP A 1 125 ? -11.958 -1.272 26.653 1.00 71.88 125 TRP A CA 1
ATOM 1025 C C . TRP A 1 125 ? -12.240 0.226 26.492 1.00 71.88 125 TRP A C 1
ATOM 1027 O O . TRP A 1 125 ? -12.422 0.933 27.487 1.00 71.88 125 TRP A O 1
ATOM 1037 N N . GLN A 1 126 ? -12.326 0.705 25.249 1.00 71.88 126 GLN A N 1
ATOM 1038 C CA . GLN A 1 126 ? -12.652 2.095 24.946 1.00 71.88 126 GLN A CA 1
ATOM 1039 C C . GLN A 1 126 ? -14.124 2.424 25.239 1.00 71.88 126 GLN A C 1
ATOM 1041 O O . GLN A 1 126 ? -14.416 3.526 25.698 1.00 71.88 126 GLN A O 1
ATOM 1046 N N . TYR A 1 127 ? -15.042 1.471 25.051 1.00 72.00 127 TYR A N 1
ATOM 1047 C CA . TYR A 1 127 ? -16.449 1.601 25.441 1.00 72.00 127 TYR A CA 1
ATOM 1048 C C . TYR A 1 127 ? -16.609 1.760 26.959 1.00 72.00 127 TYR A C 1
ATOM 1050 O O . TYR A 1 127 ? -17.413 2.567 27.423 1.00 72.00 127 TYR A O 1
ATOM 1058 N N . HIS A 1 128 ? -15.787 1.054 27.737 1.00 75.19 128 HIS A N 1
ATOM 1059 C CA . HIS A 1 128 ? -15.777 1.149 29.195 1.00 75.19 128 HIS A CA 1
ATOM 1060 C C . HIS A 1 128 ? -14.939 2.316 29.755 1.00 75.19 128 HIS A C 1
ATOM 1062 O O . HIS A 1 128 ? -14.735 2.376 30.965 1.00 75.19 128 HIS A O 1
ATOM 1068 N N . ASN A 1 129 ? -14.475 3.258 28.914 1.00 64.75 129 ASN A N 1
ATOM 1069 C CA . ASN A 1 129 ? -13.641 4.414 29.297 1.00 64.75 129 ASN A CA 1
ATOM 1070 C C . ASN A 1 129 ? -12.382 4.057 30.110 1.00 64.75 129 ASN A C 1
ATOM 1072 O O . ASN A 1 129 ? -11.799 4.906 30.789 1.00 64.75 129 ASN A O 1
ATOM 1076 N N . ASN A 1 130 ? -11.930 2.809 30.022 1.00 67.69 130 ASN A N 1
ATOM 1077 C CA . ASN A 1 130 ? -10.728 2.367 30.701 1.00 67.69 130 ASN A CA 1
ATOM 1078 C C . ASN A 1 130 ? -9.515 2.666 29.817 1.00 67.69 130 ASN A C 1
ATOM 1080 O O . ASN A 1 130 ? -9.546 2.502 28.595 1.00 67.69 130 ASN A O 1
ATOM 1084 N N . THR A 1 131 ? -8.413 3.102 30.427 1.00 71.19 131 THR A N 1
ATOM 1085 C CA . THR A 1 131 ? -7.146 3.237 29.705 1.00 71.19 131 THR A CA 1
ATOM 1086 C C . THR A 1 131 ? -6.732 1.870 29.159 1.00 71.19 131 THR A C 1
ATOM 1088 O O . THR A 1 131 ? -6.811 0.863 29.863 1.00 71.19 131 THR A O 1
ATOM 1091 N N . LEU A 1 132 ? -6.309 1.811 27.888 1.00 74.81 132 LEU A N 1
ATOM 1092 C CA . LEU A 1 132 ? -5.957 0.526 27.278 1.00 74.81 132 LEU A CA 1
ATOM 1093 C C . LEU A 1 132 ? -4.827 -0.155 28.071 1.00 74.81 132 LEU A C 1
ATOM 1095 O O . LEU A 1 132 ? -3.764 0.460 28.249 1.00 74.81 132 LEU A O 1
ATOM 1099 N N . PRO A 1 133 ? -5.001 -1.425 28.479 1.00 81.69 133 PRO A N 1
ATOM 1100 C CA . PRO A 1 133 ? -3.980 -2.148 29.215 1.00 81.69 133 PRO A CA 1
ATOM 1101 C C . PRO A 1 133 ? -2.739 -2.350 28.342 1.00 81.69 133 PRO A C 1
ATOM 1103 O O . PRO A 1 133 ? -2.818 -2.549 27.124 1.00 81.69 133 PRO A O 1
ATOM 1106 N N . PHE A 1 134 ? -1.566 -2.337 28.977 1.00 80.88 134 PHE A N 1
ATOM 1107 C CA . PHE A 1 134 ? -0.275 -2.439 28.289 1.00 80.88 134 PHE A CA 1
ATOM 1108 C C . PHE A 1 134 ? -0.165 -3.693 27.400 1.00 80.88 134 PHE A C 1
ATOM 1110 O O . PHE A 1 134 ? 0.392 -3.631 26.306 1.00 80.88 134 PHE A O 1
ATOM 1117 N N . SER A 1 135 ? -0.766 -4.814 27.817 1.00 81.75 135 SER A N 1
ATOM 1118 C CA . SER A 1 135 ? -0.803 -6.064 27.044 1.00 81.75 135 SER A CA 1
ATOM 1119 C C . SER A 1 135 ? -1.502 -5.918 25.688 1.00 81.75 135 SER A C 1
ATOM 1121 O O . SER A 1 135 ? -1.007 -6.451 24.695 1.00 81.75 135 SER A O 1
ATOM 1123 N N . VAL A 1 136 ? -2.607 -5.165 25.628 1.00 81.62 136 VAL A N 1
ATOM 1124 C CA . VAL A 1 136 ? -3.360 -4.918 24.385 1.00 81.62 136 VAL A CA 1
ATOM 1125 C C . VAL A 1 136 ? -2.608 -3.923 23.502 1.00 81.62 136 VAL A C 1
ATOM 1127 O O . VAL A 1 136 ? -2.455 -4.165 22.306 1.00 81.62 136 VAL A O 1
ATOM 1130 N N . LYS A 1 137 ? -2.028 -2.862 24.087 1.00 83.94 137 LYS A N 1
ATOM 1131 C CA . LYS A 1 137 ? -1.162 -1.922 23.348 1.00 83.94 137 LYS A CA 1
ATOM 1132 C C . LYS A 1 137 ? 0.024 -2.633 22.695 1.00 83.94 137 LYS A C 1
ATOM 1134 O O . LYS A 1 137 ? 0.325 -2.375 21.535 1.00 83.94 137 LYS A O 1
ATOM 1139 N N . ARG A 1 138 ? 0.668 -3.566 23.406 1.00 85.62 138 ARG A N 1
ATOM 1140 C CA . ARG A 1 138 ? 1.776 -4.367 22.866 1.00 85.62 138 ARG A CA 1
ATOM 1141 C C . ARG A 1 138 ? 1.335 -5.226 21.682 1.00 85.62 138 ARG A C 1
ATOM 1143 O O . ARG A 1 138 ? 2.04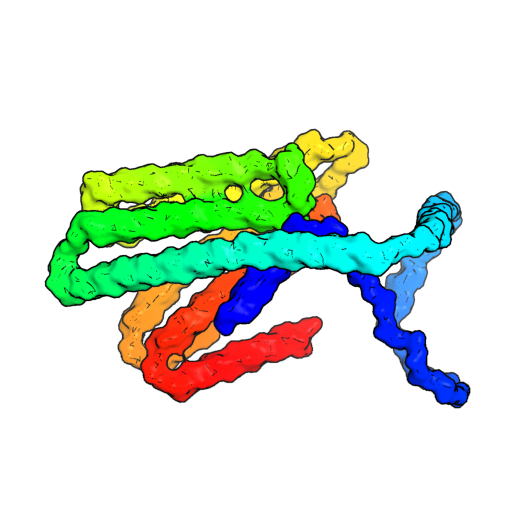4 -5.271 20.683 1.00 85.62 138 ARG A O 1
ATOM 1150 N N . LEU A 1 139 ? 0.185 -5.896 21.783 1.00 84.75 139 LEU A N 1
ATOM 1151 C CA . LEU A 1 139 ? -0.334 -6.728 20.695 1.00 84.75 139 LEU A CA 1
ATOM 1152 C C . LEU A 1 139 ? -0.660 -5.887 19.454 1.00 84.75 139 LEU A C 1
ATOM 1154 O O . LEU A 1 139 ? -0.308 -6.271 18.341 1.00 84.75 139 LEU A O 1
ATOM 1158 N N . ARG A 1 140 ? -1.225 -4.694 19.657 1.00 84.00 140 ARG A N 1
ATOM 1159 C CA . ARG A 1 140 ? -1.499 -3.742 18.579 1.00 84.00 140 ARG A CA 1
ATOM 1160 C C . ARG A 1 140 ? -0.232 -3.222 17.903 1.00 84.00 140 ARG A C 1
ATOM 1162 O O . ARG A 1 140 ? -0.173 -3.197 16.683 1.00 84.00 140 ARG A O 1
ATOM 1169 N N . VAL A 1 141 ? 0.811 -2.893 18.671 1.00 89.25 141 VAL A N 1
ATOM 1170 C CA . VAL A 1 141 ? 2.114 -2.495 18.106 1.00 89.25 141 VAL A CA 1
ATOM 1171 C C . VAL A 1 141 ? 2.724 -3.613 17.265 1.00 89.25 141 VAL A C 1
ATOM 1173 O O . VAL A 1 141 ? 3.334 -3.328 16.238 1.00 89.25 141 VAL A O 1
ATOM 1176 N N . ILE A 1 142 ? 2.558 -4.879 17.660 1.00 87.88 142 ILE A N 1
ATOM 1177 C CA . ILE A 1 142 ? 2.999 -6.020 16.846 1.00 87.88 142 ILE A CA 1
ATOM 1178 C C . ILE A 1 142 ? 2.219 -6.061 15.524 1.00 87.88 142 ILE A C 1
ATOM 1180 O O . ILE A 1 142 ? 2.842 -6.206 14.475 1.00 87.88 142 ILE A O 1
ATOM 1184 N N . GLY A 1 143 ? 0.894 -5.880 15.563 1.00 85.44 143 GLY A N 1
ATOM 1185 C CA . GLY A 1 143 ? 0.051 -5.769 14.365 1.00 85.44 143 GLY A CA 1
ATOM 1186 C C . GLY A 1 143 ? 0.510 -4.646 13.430 1.00 85.44 143 GLY A C 1
ATOM 1187 O O . GLY A 1 143 ? 0.873 -4.914 12.284 1.00 85.44 143 GLY A O 1
ATOM 1188 N N . ASP A 1 144 ? 0.625 -3.424 13.957 1.00 86.38 144 ASP A N 1
ATOM 1189 C CA . ASP A 1 144 ? 1.104 -2.243 13.224 1.00 86.38 144 ASP A CA 1
ATOM 1190 C C . ASP A 1 144 ? 2.530 -2.447 12.669 1.00 86.38 144 ASP A C 1
ATOM 1192 O O . ASP A 1 144 ? 2.868 -1.949 11.595 1.00 86.38 144 ASP A O 1
ATOM 1196 N N . SER A 1 145 ? 3.388 -3.194 13.374 1.00 89.94 145 SER A N 1
ATOM 1197 C CA . SER A 1 145 ? 4.750 -3.507 12.918 1.00 89.94 145 SER A CA 1
ATOM 1198 C C . SER A 1 145 ? 4.745 -4.461 11.725 1.00 89.94 145 SER A C 1
ATOM 1200 O O . SER A 1 145 ? 5.494 -4.255 10.771 1.00 89.94 145 SER A O 1
ATOM 1202 N N . VAL A 1 146 ? 3.898 -5.494 11.750 1.00 88.38 146 VAL A N 1
ATOM 1203 C CA . VAL A 1 146 ? 3.738 -6.418 10.617 1.00 88.38 146 VAL A CA 1
ATOM 1204 C C . VAL A 1 146 ? 3.152 -5.680 9.412 1.00 88.38 146 VAL A C 1
ATOM 1206 O O . VAL A 1 146 ? 3.673 -5.824 8.304 1.00 88.38 146 VAL A O 1
ATOM 1209 N N . GLU A 1 147 ? 2.135 -4.840 9.628 1.00 86.44 147 GLU A N 1
ATOM 1210 C CA . GLU A 1 147 ? 1.563 -3.975 8.591 1.00 86.44 147 GLU A CA 1
ATOM 1211 C C . GLU A 1 147 ? 2.644 -3.070 7.977 1.00 86.44 147 GLU A C 1
ATOM 1213 O O . GLU A 1 147 ? 2.796 -3.029 6.755 1.00 86.44 147 GLU A O 1
ATOM 1218 N N . ALA A 1 148 ? 3.463 -2.417 8.809 1.00 89.50 148 ALA A N 1
ATOM 1219 C CA . ALA A 1 148 ? 4.546 -1.552 8.353 1.00 89.50 148 ALA A CA 1
ATOM 1220 C C . ALA A 1 148 ? 5.568 -2.299 7.481 1.00 89.50 148 ALA A C 1
ATOM 1222 O O . ALA A 1 148 ? 6.010 -1.755 6.467 1.00 89.50 148 ALA A O 1
ATOM 1223 N N . VAL A 1 149 ? 5.928 -3.542 7.822 1.00 89.38 149 VAL A N 1
ATOM 1224 C CA . VAL A 1 149 ? 6.822 -4.365 6.988 1.00 89.38 149 VAL A CA 1
ATOM 1225 C C . VAL A 1 149 ? 6.177 -4.669 5.639 1.00 89.38 149 VAL A C 1
ATOM 1227 O O . VAL A 1 149 ? 6.805 -4.444 4.605 1.00 89.38 149 VAL A O 1
ATOM 1230 N N . ILE A 1 150 ? 4.926 -5.137 5.628 1.00 88.94 150 ILE A N 1
ATOM 1231 C CA . ILE A 1 150 ? 4.209 -5.489 4.392 1.00 88.94 150 ILE A CA 1
ATOM 1232 C C . ILE A 1 150 ? 4.095 -4.267 3.472 1.00 88.94 150 ILE A C 1
ATOM 1234 O O . ILE A 1 150 ? 4.419 -4.351 2.286 1.00 88.94 150 ILE A O 1
ATOM 1238 N N . ILE A 1 151 ? 3.697 -3.120 4.026 1.00 89.19 151 ILE A N 1
ATOM 1239 C CA . ILE A 1 151 ? 3.531 -1.869 3.283 1.00 89.19 151 ILE A CA 1
ATOM 1240 C C . ILE A 1 151 ? 4.872 -1.360 2.737 1.00 89.19 151 ILE A C 1
ATOM 1242 O O . ILE A 1 151 ? 4.938 -0.948 1.581 1.00 89.19 151 ILE A O 1
ATOM 1246 N N . ASN A 1 152 ? 5.965 -1.424 3.503 1.00 91.50 152 ASN A N 1
ATOM 1247 C CA . ASN A 1 152 ? 7.280 -1.005 2.999 1.00 91.50 152 ASN A CA 1
ATOM 1248 C C . ASN A 1 152 ? 7.821 -1.954 1.916 1.00 91.50 152 ASN A C 1
ATOM 1250 O O . ASN A 1 152 ? 8.442 -1.499 0.954 1.00 91.50 152 ASN A O 1
ATOM 1254 N N . LEU A 1 153 ? 7.547 -3.259 2.014 1.00 91.38 153 LEU A N 1
ATOM 1255 C CA . LEU A 1 153 ? 7.932 -4.245 0.996 1.00 91.38 153 LEU A CA 1
ATOM 1256 C C . LEU A 1 153 ? 7.094 -4.164 -0.284 1.00 91.38 153 LEU A C 1
ATOM 1258 O O . LEU A 1 153 ? 7.473 -4.730 -1.310 1.00 91.38 153 LEU A O 1
ATOM 1262 N N . TRP A 1 154 ? 5.993 -3.423 -0.270 1.00 90.00 154 TRP A N 1
ATOM 1263 C CA . TRP A 1 154 ? 5.120 -3.263 -1.424 1.00 90.00 154 TRP A CA 1
ATOM 1264 C C . TRP A 1 154 ? 5.827 -2.741 -2.680 1.00 90.00 154 TRP A C 1
ATOM 1266 O O . TRP A 1 154 ? 5.647 -3.269 -3.781 1.00 90.00 154 TRP A O 1
ATOM 1276 N N . PHE A 1 155 ? 6.660 -1.714 -2.511 1.00 91.31 155 PHE A N 1
ATOM 1277 C CA . PHE A 1 155 ? 7.406 -1.091 -3.600 1.00 91.31 155 PHE A CA 1
ATOM 1278 C C . PHE A 1 155 ? 8.407 -2.056 -4.262 1.00 91.31 155 PHE A C 1
ATOM 1280 O O . PHE A 1 155 ? 8.333 -2.239 -5.485 1.00 91.31 155 PHE A O 1
ATOM 1287 N N . PRO A 1 156 ? 9.331 -2.709 -3.522 1.00 91.06 156 PRO A N 1
ATOM 1288 C CA . PRO A 1 156 ? 10.261 -3.654 -4.130 1.00 91.06 156 PRO A CA 1
ATOM 1289 C C . PRO A 1 156 ? 9.543 -4.877 -4.711 1.00 91.06 156 PRO A C 1
ATOM 1291 O O . PRO A 1 156 ? 9.917 -5.315 -5.795 1.00 91.06 156 PRO A O 1
ATOM 1294 N N . LEU A 1 157 ? 8.473 -5.379 -4.080 1.00 89.44 157 LEU A N 1
ATOM 1295 C CA . LEU A 1 157 ? 7.676 -6.485 -4.629 1.00 89.44 157 LEU A CA 1
ATOM 1296 C C . LEU A 1 157 ? 7.057 -6.130 -5.983 1.00 89.44 157 LEU A C 1
ATOM 1298 O O . LEU A 1 157 ? 7.178 -6.890 -6.939 1.00 89.44 157 LEU A O 1
ATOM 1302 N N . THR A 1 158 ? 6.461 -4.945 -6.094 1.00 88.00 158 THR A N 1
ATOM 1303 C CA . THR A 1 158 ? 5.910 -4.454 -7.363 1.00 88.00 158 THR A CA 1
ATOM 1304 C C . THR A 1 158 ? 7.010 -4.262 -8.408 1.00 88.00 158 THR A C 1
ATOM 1306 O O . THR A 1 158 ? 6.835 -4.625 -9.570 1.00 88.00 158 THR A O 1
ATOM 1309 N N . SER A 1 159 ? 8.179 -3.768 -7.994 1.00 88.44 159 SER A N 1
ATOM 1310 C CA . SER A 1 159 ? 9.348 -3.610 -8.868 1.00 88.44 159 SER A CA 1
ATOM 1311 C C . SER A 1 159 ? 9.856 -4.952 -9.406 1.00 88.44 159 SER A C 1
ATOM 1313 O O . SER A 1 159 ? 10.281 -5.033 -10.559 1.00 88.44 159 SER A O 1
ATOM 1315 N N . VAL A 1 160 ? 9.775 -6.024 -8.611 1.00 89.12 160 VAL A N 1
ATOM 1316 C CA . VAL A 1 160 ? 10.110 -7.379 -9.068 1.00 89.12 160 VAL A CA 1
ATOM 1317 C C . VAL A 1 160 ? 9.188 -7.821 -10.199 1.00 89.12 160 VAL A C 1
ATOM 1319 O O . VAL A 1 160 ? 9.666 -8.371 -11.188 1.00 89.12 160 VAL A O 1
ATOM 1322 N N . VAL A 1 161 ? 7.883 -7.568 -10.083 1.00 85.81 161 VAL A N 1
ATOM 1323 C CA . VAL A 1 161 ? 6.918 -7.907 -11.140 1.00 85.81 161 VAL A CA 1
ATOM 1324 C C . VAL A 1 161 ? 7.164 -7.054 -12.388 1.00 85.81 161 VAL A C 1
ATOM 1326 O O . VAL A 1 161 ? 7.105 -7.561 -13.506 1.00 85.81 161 VAL A O 1
ATOM 1329 N N . LEU A 1 162 ? 7.499 -5.777 -12.196 1.00 84.69 162 LEU A N 1
ATOM 1330 C CA . LEU A 1 162 ? 7.720 -4.809 -13.267 1.00 84.69 162 LEU A CA 1
ATOM 1331 C C . LEU A 1 162 ? 8.926 -5.171 -14.152 1.00 84.69 162 LEU A C 1
ATOM 1333 O O . LEU A 1 162 ? 8.813 -5.203 -15.377 1.00 84.69 162 LEU A O 1
ATOM 1337 N N . PHE A 1 163 ? 10.069 -5.486 -13.536 1.00 83.81 163 PHE A N 1
ATOM 1338 C CA . PHE A 1 163 ? 11.330 -5.757 -14.244 1.00 83.81 163 PHE A CA 1
ATOM 1339 C C . PHE A 1 163 ? 11.632 -7.256 -14.414 1.00 83.81 163 PHE A C 1
ATOM 1341 O O . PHE A 1 163 ? 12.450 -7.645 -15.247 1.00 83.81 163 PHE A O 1
ATOM 1348 N N . GLY A 1 164 ? 10.941 -8.122 -13.674 1.00 83.75 164 GLY A N 1
ATOM 1349 C CA . GLY A 1 164 ? 11.201 -9.557 -13.605 1.00 83.75 164 GLY A CA 1
ATOM 1350 C C . GLY A 1 164 ? 12.295 -9.918 -12.595 1.00 83.75 164 GLY A C 1
ATOM 1351 O O . GLY A 1 164 ? 13.219 -9.147 -12.333 1.00 83.75 164 GLY A O 1
ATOM 1352 N N . TRP A 1 165 ? 12.222 -11.137 -12.048 1.00 84.69 165 TRP A N 1
ATOM 1353 C CA . TRP A 1 165 ? 13.086 -11.599 -10.951 1.00 84.69 165 TRP A CA 1
ATOM 1354 C C . TRP A 1 165 ? 14.591 -11.502 -11.244 1.00 84.69 165 TRP A C 1
ATOM 1356 O O . TRP A 1 165 ? 15.361 -11.041 -10.401 1.00 84.69 165 TRP A O 1
ATOM 1366 N N . LYS A 1 166 ? 15.020 -11.926 -12.440 1.00 85.25 166 LYS A N 1
ATOM 1367 C CA . LYS A 1 166 ? 16.443 -11.968 -12.825 1.00 85.25 166 LYS A CA 1
ATOM 1368 C C . LYS A 1 166 ? 17.062 -10.571 -12.858 1.00 85.25 166 LYS A C 1
ATOM 1370 O O . LYS A 1 166 ? 18.097 -10.341 -12.236 1.00 85.25 166 LYS A O 1
ATOM 1375 N N . GLU A 1 167 ? 16.395 -9.647 -13.542 1.00 84.31 167 GLU A N 1
ATOM 1376 C CA . GLU A 1 167 ? 16.845 -8.263 -13.677 1.00 84.31 167 GLU A CA 1
ATOM 1377 C C . GLU A 1 167 ? 16.776 -7.528 -12.336 1.00 84.31 167 GLU A C 1
ATOM 1379 O O . GLU A 1 167 ? 17.707 -6.823 -11.944 1.00 84.31 167 GLU A O 1
ATOM 1384 N N . PHE A 1 168 ? 15.703 -7.769 -11.580 1.00 87.06 168 PHE A N 1
ATOM 1385 C CA . PHE A 1 168 ? 15.524 -7.205 -10.256 1.00 87.06 168 PHE A CA 1
ATOM 1386 C C . PHE A 1 168 ? 16.640 -7.617 -9.289 1.00 87.06 168 PHE A C 1
ATOM 1388 O O . PHE A 1 168 ? 17.241 -6.755 -8.645 1.00 87.06 168 PHE A O 1
ATOM 1395 N N . LYS A 1 169 ? 16.969 -8.913 -9.217 1.00 88.00 169 LYS A N 1
ATOM 1396 C CA . LYS A 1 169 ? 18.023 -9.420 -8.328 1.00 88.00 169 LYS A CA 1
ATOM 1397 C C . LYS A 1 169 ? 19.390 -8.819 -8.658 1.00 88.00 169 LYS A C 1
ATOM 1399 O O . LYS A 1 169 ? 20.164 -8.547 -7.746 1.00 88.00 169 LYS A O 1
ATOM 1404 N N . LEU A 1 170 ? 19.679 -8.615 -9.943 1.00 86.62 170 LEU A N 1
ATOM 1405 C CA . LEU A 1 170 ? 20.962 -8.082 -10.390 1.00 86.62 170 LEU A CA 1
ATOM 1406 C C . LEU A 1 170 ? 21.072 -6.565 -10.178 1.00 86.62 170 LEU A C 1
ATOM 1408 O O . LEU A 1 170 ? 22.138 -6.085 -9.806 1.00 86.62 170 LEU A O 1
ATOM 1412 N N . ARG A 1 171 ? 19.993 -5.807 -10.423 1.00 85.31 171 ARG A N 1
ATOM 1413 C CA . ARG A 1 171 ? 20.067 -4.339 -10.560 1.00 85.31 171 ARG A CA 1
ATOM 1414 C C . ARG A 1 171 ? 19.283 -3.551 -9.519 1.00 85.31 171 ARG A C 1
ATOM 1416 O O . ARG A 1 171 ? 19.651 -2.422 -9.218 1.00 85.31 171 ARG A O 1
ATOM 1423 N N . PHE A 1 172 ? 18.211 -4.110 -8.968 1.00 89.31 172 PHE A N 1
ATOM 1424 C CA . PHE A 1 172 ? 17.252 -3.368 -8.139 1.00 89.31 172 PHE A CA 1
ATOM 1425 C C . PHE A 1 172 ? 17.112 -3.917 -6.717 1.00 89.31 172 PHE A C 1
ATOM 1427 O O . PHE A 1 172 ? 16.330 -3.384 -5.934 1.00 89.31 172 PHE A O 1
ATOM 1434 N N . LEU A 1 173 ? 17.907 -4.919 -6.336 1.00 91.25 173 LEU A N 1
ATOM 1435 C CA . LEU A 1 173 ? 17.874 -5.542 -5.008 1.00 91.25 173 LEU A CA 1
ATOM 1436 C C . LEU A 1 173 ? 18.133 -4.545 -3.863 1.00 91.25 173 LEU A C 1
ATOM 1438 O O . LEU A 1 173 ? 17.623 -4.721 -2.760 1.00 91.25 173 LEU A O 1
ATOM 1442 N N . SER A 1 174 ? 18.833 -3.442 -4.134 1.00 91.88 174 SER A N 1
ATOM 1443 C CA . SER A 1 174 ? 19.005 -2.332 -3.189 1.00 91.88 174 SER A CA 1
ATOM 1444 C C . SER A 1 174 ? 17.687 -1.699 -2.729 1.00 91.88 174 SER A C 1
ATOM 1446 O O . SER A 1 174 ? 17.619 -1.214 -1.602 1.00 91.88 174 SER A O 1
ATOM 1448 N N . THR A 1 175 ? 16.618 -1.768 -3.528 1.00 92.56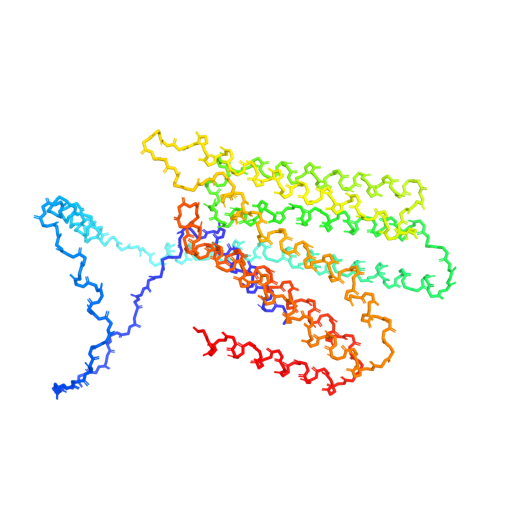 175 THR A N 1
ATOM 1449 C CA . THR A 1 175 ? 15.282 -1.300 -3.118 1.00 92.56 175 THR A CA 1
ATOM 1450 C C . THR A 1 175 ? 14.697 -2.115 -1.960 1.00 92.56 175 THR A C 1
ATOM 1452 O O . THR A 1 175 ? 14.023 -1.534 -1.113 1.00 92.56 175 THR A O 1
ATOM 1455 N N . PHE A 1 176 ? 15.007 -3.417 -1.843 1.00 93.44 176 PHE A N 1
ATOM 1456 C CA . PHE A 1 176 ? 14.617 -4.209 -0.668 1.00 93.44 176 PHE A CA 1
ATOM 1457 C C . PHE A 1 176 ? 15.308 -3.705 0.594 1.00 93.44 176 PHE A C 1
ATOM 1459 O O . PHE A 1 176 ? 14.650 -3.540 1.615 1.00 93.44 176 PHE A O 1
ATOM 1466 N N . TYR A 1 177 ? 16.613 -3.426 0.537 1.00 93.56 177 TYR A N 1
ATOM 1467 C CA . TYR A 1 177 ? 17.335 -2.914 1.704 1.00 93.56 177 TYR A CA 1
ATOM 1468 C C . TYR A 1 177 ? 16.806 -1.551 2.143 1.00 93.56 177 TYR A C 1
ATOM 1470 O O . TYR A 1 177 ? 16.594 -1.343 3.333 1.00 93.56 177 TYR A O 1
ATOM 1478 N N . VAL A 1 178 ? 16.530 -0.649 1.195 1.00 94.88 178 VAL A N 1
ATOM 1479 C CA . VAL A 1 178 ? 15.908 0.645 1.507 1.00 94.88 178 VAL A CA 1
ATOM 1480 C C . VAL A 1 178 ? 14.551 0.435 2.183 1.00 94.88 178 VAL A C 1
ATOM 1482 O O . VAL A 1 178 ? 14.325 0.987 3.257 1.00 94.88 178 VAL A O 1
ATOM 1485 N N . ALA A 1 179 ? 13.686 -0.417 1.628 1.00 94.25 179 ALA A N 1
ATOM 1486 C CA . ALA A 1 179 ? 12.394 -0.741 2.229 1.00 94.25 179 ALA A CA 1
ATOM 1487 C C . ALA A 1 179 ? 12.522 -1.321 3.650 1.00 94.25 179 ALA A C 1
ATOM 1489 O O . ALA A 1 179 ? 11.791 -0.908 4.547 1.00 94.25 179 ALA A O 1
ATOM 1490 N N . PHE A 1 180 ? 13.471 -2.232 3.885 1.00 93.44 180 PHE A N 1
ATOM 1491 C CA . PHE A 1 180 ? 13.722 -2.791 5.216 1.00 93.44 180 PHE A CA 1
ATOM 1492 C C . PHE A 1 180 ? 14.233 -1.745 6.209 1.00 93.44 180 PHE A C 1
ATOM 1494 O O . PHE A 1 180 ? 13.802 -1.754 7.359 1.00 93.44 180 PHE A O 1
ATOM 1501 N N . ILE A 1 181 ? 15.114 -0.835 5.784 1.00 95.31 181 ILE A N 1
ATOM 1502 C CA . ILE A 1 181 ? 15.621 0.244 6.642 1.00 95.31 181 ILE A CA 1
ATOM 1503 C C . ILE A 1 181 ? 14.473 1.166 7.059 1.00 95.31 181 ILE A C 1
ATOM 1505 O O . ILE A 1 181 ? 14.288 1.403 8.251 1.00 95.31 181 ILE A O 1
ATOM 1509 N N . PHE A 1 182 ? 13.670 1.646 6.105 1.00 95.44 182 PHE A N 1
ATOM 1510 C CA . PHE A 1 182 ? 12.542 2.532 6.407 1.00 95.44 182 PHE A CA 1
ATOM 1511 C C . PHE A 1 182 ? 11.447 1.824 7.216 1.00 95.44 182 PHE A C 1
ATOM 1513 O O . PHE A 1 182 ? 10.955 2.388 8.192 1.00 95.44 182 PHE A O 1
ATOM 1520 N N . GLY A 1 183 ? 11.127 0.566 6.898 1.00 93.31 183 GLY A N 1
ATOM 1521 C CA . GLY A 1 183 ? 10.215 -0.252 7.701 1.00 93.31 183 GLY A CA 1
ATOM 1522 C C . GLY A 1 183 ? 10.723 -0.458 9.130 1.00 93.31 183 GLY A C 1
ATOM 1523 O O . GLY A 1 183 ? 9.974 -0.272 10.085 1.00 93.31 183 GLY A O 1
ATOM 1524 N N . GLY A 1 184 ? 12.016 -0.743 9.296 1.00 94.19 184 GLY A N 1
ATOM 1525 C CA . GLY A 1 184 ? 12.665 -0.848 10.601 1.00 94.19 184 GLY A CA 1
ATOM 1526 C C . GLY A 1 184 ? 12.608 0.457 11.396 1.00 94.19 184 GLY A C 1
ATOM 1527 O O . GLY A 1 184 ? 12.287 0.431 12.581 1.00 94.19 184 GLY A O 1
ATOM 1528 N N . MET A 1 185 ? 12.835 1.606 10.751 1.00 95.88 185 MET A N 1
ATOM 1529 C CA . MET A 1 185 ? 12.691 2.921 11.391 1.00 95.88 185 MET A CA 1
ATOM 1530 C C . MET A 1 185 ? 11.259 3.171 11.880 1.00 95.88 185 MET A C 1
ATOM 1532 O O . MET A 1 185 ? 11.082 3.689 12.981 1.00 95.88 185 MET A O 1
ATOM 1536 N N . VAL A 1 186 ? 10.241 2.768 11.111 1.00 94.19 186 VAL A N 1
ATOM 1537 C CA . VAL A 1 186 ? 8.832 2.865 11.532 1.00 94.19 186 VAL A CA 1
ATOM 1538 C C . VAL A 1 186 ? 8.554 1.978 12.750 1.00 94.19 186 VAL A C 1
ATOM 1540 O O . VAL A 1 186 ? 7.926 2.434 13.703 1.00 94.19 186 VAL A O 1
ATOM 1543 N N . ILE A 1 187 ? 9.072 0.746 12.774 1.00 94.06 187 ILE A N 1
ATOM 1544 C CA . ILE A 1 187 ? 8.924 -0.158 13.927 1.00 94.06 187 ILE A CA 1
ATOM 1545 C C . ILE A 1 187 ? 9.603 0.428 15.166 1.00 94.06 187 ILE A C 1
ATOM 1547 O O . ILE A 1 187 ? 8.995 0.480 16.233 1.00 94.06 187 ILE A O 1
ATOM 1551 N N . ILE A 1 188 ? 10.842 0.912 15.033 1.00 94.50 188 ILE A N 1
ATOM 1552 C CA . ILE A 1 188 ? 11.571 1.565 16.130 1.00 94.50 188 ILE A CA 1
ATOM 1553 C C . ILE A 1 188 ? 10.777 2.768 16.643 1.00 94.50 188 ILE A C 1
ATOM 1555 O O . ILE A 1 188 ? 10.665 2.955 17.852 1.00 94.50 188 ILE A O 1
ATOM 1559 N N . TYR A 1 189 ? 10.175 3.548 15.746 1.00 93.94 189 TYR A N 1
ATOM 1560 C CA . TYR A 1 189 ? 9.323 4.671 16.114 1.00 93.94 189 TYR A CA 1
ATOM 1561 C C . TYR A 1 189 ? 8.065 4.236 16.889 1.00 93.94 189 TYR A C 1
ATOM 1563 O O . TYR A 1 189 ? 7.740 4.840 17.910 1.00 93.94 189 TYR A O 1
ATOM 1571 N N . TYR A 1 190 ? 7.381 3.164 16.482 1.00 92.12 190 TYR A N 1
ATOM 1572 C CA . TYR A 1 190 ? 6.234 2.635 17.232 1.00 92.12 190 TYR A CA 1
ATOM 1573 C C . TYR A 1 190 ? 6.626 2.063 18.594 1.00 92.12 190 TYR A C 1
ATOM 1575 O O . TYR A 1 190 ? 5.934 2.313 19.581 1.00 92.12 190 TYR A O 1
ATOM 1583 N N . LEU A 1 191 ? 7.756 1.357 18.675 1.00 91.56 191 LEU A N 1
ATOM 1584 C CA . LEU A 1 191 ? 8.306 0.882 19.943 1.00 91.56 191 LEU A CA 1
ATOM 1585 C C . LEU A 1 191 ? 8.676 2.050 20.859 1.00 91.56 191 LEU A C 1
ATOM 1587 O O . LEU A 1 191 ? 8.362 2.013 22.045 1.00 91.56 191 LEU A O 1
ATOM 1591 N N . PHE A 1 192 ? 9.270 3.110 20.311 1.00 92.44 192 PHE A N 1
ATOM 1592 C CA . PHE A 1 192 ? 9.544 4.344 21.038 1.00 92.44 192 PHE A CA 1
ATOM 1593 C C . PHE A 1 192 ? 8.246 4.938 21.602 1.00 92.44 192 PHE A C 1
ATOM 1595 O O . PHE A 1 192 ? 8.138 5.135 22.810 1.00 92.44 192 PHE A O 1
ATOM 1602 N N . LEU A 1 193 ? 7.212 5.131 20.776 1.00 90.38 193 LEU A N 1
ATOM 1603 C CA . LEU A 1 193 ? 5.917 5.632 21.251 1.00 90.38 193 LEU A CA 1
ATOM 1604 C C . LEU A 1 193 ? 5.300 4.742 22.342 1.00 90.38 193 LEU A C 1
ATOM 1606 O O . LEU A 1 193 ? 4.670 5.260 23.268 1.00 90.38 193 LEU A O 1
ATOM 1610 N N . LEU A 1 194 ? 5.469 3.419 22.243 1.00 89.94 194 LEU A N 1
ATOM 1611 C CA . LEU A 1 194 ? 4.974 2.466 23.235 1.00 89.94 194 LEU A CA 1
ATOM 1612 C C . LEU A 1 194 ? 5.708 2.611 24.574 1.00 89.94 194 LEU A C 1
ATOM 1614 O O . LEU A 1 194 ? 5.051 2.661 25.612 1.00 89.94 194 LEU A O 1
ATOM 1618 N N . VAL A 1 195 ? 7.042 2.713 24.553 1.00 89.56 195 VAL A N 1
ATOM 1619 C CA . VAL A 1 195 ? 7.886 2.857 25.754 1.00 89.56 195 VAL A CA 1
ATOM 1620 C C . VAL A 1 195 ? 7.579 4.154 26.500 1.00 89.56 195 VAL A C 1
ATOM 1622 O O . VAL A 1 195 ? 7.473 4.142 27.722 1.00 89.56 195 VAL A O 1
ATOM 1625 N N . PHE A 1 196 ? 7.363 5.256 25.780 1.00 87.69 196 PHE A N 1
ATOM 1626 C CA . PHE A 1 196 ? 6.992 6.536 26.391 1.00 87.69 196 PHE A CA 1
ATOM 1627 C C . PHE A 1 196 ? 5.510 6.614 26.801 1.00 87.69 196 PHE A C 1
ATOM 1629 O O . PHE A 1 196 ? 5.077 7.625 27.346 1.00 87.69 196 PHE A O 1
ATOM 1636 N N . GLY A 1 197 ? 4.713 5.570 26.547 1.00 82.25 197 GLY A N 1
ATOM 1637 C CA . GLY A 1 197 ? 3.290 5.527 26.901 1.00 82.25 197 GLY A CA 1
ATOM 1638 C C . GLY A 1 197 ? 2.393 6.431 26.048 1.00 82.25 197 GLY A C 1
ATOM 1639 O O . GLY A 1 197 ? 1.200 6.547 26.323 1.00 82.25 197 GLY A O 1
ATOM 1640 N N . VAL A 1 198 ? 2.947 7.035 24.995 1.00 85.06 198 VAL A N 1
ATOM 1641 C CA . VAL A 1 198 ? 2.279 8.011 24.121 1.00 85.06 198 VAL A CA 1
ATOM 1642 C C . VAL A 1 198 ? 1.601 7.337 22.918 1.00 85.06 198 VAL A C 1
ATOM 1644 O O . VAL A 1 198 ? 0.799 7.951 22.212 1.00 85.06 198 VAL A O 1
ATOM 1647 N N . TYR A 1 199 ? 1.879 6.053 22.690 1.00 81.50 199 TYR A N 1
ATOM 1648 C CA . TYR A 1 199 ? 1.285 5.269 21.612 1.00 81.50 199 TYR A CA 1
ATOM 1649 C C . TYR A 1 199 ? -0.253 5.319 21.627 1.00 81.50 199 TYR A C 1
ATOM 1651 O O . TYR A 1 199 ? -0.896 4.981 22.623 1.00 81.50 199 TYR A O 1
ATOM 1659 N N . ASP A 1 200 ? -0.806 5.747 20.488 1.00 73.19 200 ASP A N 1
ATOM 1660 C CA . ASP A 1 200 ? -2.238 5.896 20.189 1.00 73.19 200 ASP A CA 1
ATOM 1661 C C . ASP A 1 200 ? -3.015 6.899 21.066 1.00 73.19 200 ASP A C 1
ATOM 1663 O O . ASP A 1 200 ? -4.240 6.899 21.080 1.00 73.19 200 ASP A O 1
ATOM 1667 N N . THR A 1 201 ? -2.315 7.799 21.765 1.00 77.38 201 THR A N 1
ATOM 1668 C CA . THR A 1 201 ? -2.955 8.898 22.519 1.00 77.38 201 THR A CA 1
ATOM 1669 C C . THR A 1 201 ? -3.576 9.944 21.598 1.00 77.38 201 THR A C 1
ATOM 1671 O O . THR A 1 201 ? -4.675 10.434 21.844 1.00 77.38 201 THR A O 1
ATOM 1674 N N . HIS A 1 202 ? -2.880 10.274 20.509 1.00 79.69 202 HIS A N 1
ATOM 1675 C CA . HIS A 1 202 ? -3.331 11.259 19.544 1.00 79.69 202 HIS A CA 1
ATOM 1676 C C . HIS A 1 202 ? -2.971 10.878 18.110 1.00 79.69 202 HIS A C 1
ATOM 1678 O O . HIS A 1 202 ? -1.922 10.297 17.826 1.00 79.69 202 HIS A O 1
ATOM 1684 N N . MET A 1 203 ? -3.828 11.297 17.177 1.00 77.62 203 MET A N 1
ATOM 1685 C CA . MET A 1 203 ? -3.708 10.985 15.752 1.00 77.62 203 MET A CA 1
ATOM 1686 C C . MET A 1 203 ? -2.415 11.526 15.114 1.00 77.62 203 MET A C 1
ATOM 1688 O O . MET A 1 203 ? -1.887 10.915 14.183 1.00 77.62 203 MET A O 1
ATOM 1692 N N . TYR A 1 204 ? -1.873 12.635 15.633 1.00 82.88 204 TYR A N 1
ATOM 1693 C CA . TYR A 1 204 ? -0.692 13.298 15.075 1.00 82.88 204 TYR A CA 1
ATOM 1694 C C . TYR A 1 204 ? 0.610 12.503 15.247 1.00 82.88 204 TYR A C 1
ATOM 1696 O O . TYR A 1 204 ? 1.520 12.653 14.432 1.00 82.88 204 TYR A O 1
ATOM 1704 N N . TYR A 1 205 ? 0.682 11.579 16.211 1.00 85.12 205 TYR A N 1
ATOM 1705 C CA . TYR A 1 205 ? 1.829 10.674 16.353 1.00 85.12 205 TYR A CA 1
ATOM 1706 C C . TYR A 1 205 ? 1.947 9.662 15.208 1.00 85.12 205 TYR A C 1
ATOM 1708 O O . TYR A 1 205 ? 2.951 8.977 15.094 1.00 85.12 205 TYR A O 1
ATOM 1716 N N . ARG A 1 206 ? 0.960 9.555 14.312 1.00 84.38 206 ARG A N 1
ATOM 1717 C CA . ARG A 1 206 ? 1.084 8.703 13.118 1.00 84.38 206 ARG A CA 1
ATOM 1718 C C . ARG A 1 206 ? 1.720 9.421 11.925 1.00 84.38 206 ARG A C 1
ATOM 1720 O O . ARG A 1 206 ? 2.212 8.752 11.020 1.00 84.38 206 ARG A O 1
ATOM 1727 N N . TYR A 1 207 ? 1.763 10.757 11.917 1.00 88.06 207 TYR A N 1
ATOM 1728 C CA . TYR A 1 207 ? 2.312 11.514 10.787 1.00 88.06 207 TYR A CA 1
ATOM 1729 C C . TYR A 1 207 ? 3.801 11.252 10.520 1.00 88.06 207 TYR A C 1
ATOM 1731 O O . TYR A 1 207 ? 4.142 11.074 9.349 1.00 88.06 207 TYR A O 1
ATOM 1739 N N . PRO A 1 208 ? 4.689 11.150 11.531 1.00 90.75 208 PRO A N 1
ATOM 1740 C CA . PRO A 1 208 ? 6.100 10.856 11.278 1.00 90.75 208 PRO A CA 1
ATOM 1741 C C . PRO A 1 208 ? 6.316 9.492 10.611 1.00 90.75 208 PRO A C 1
ATOM 1743 O O . PRO A 1 208 ? 7.119 9.383 9.689 1.00 90.75 208 PRO A O 1
ATOM 1746 N N . ALA A 1 209 ? 5.549 8.471 11.007 1.00 90.12 209 ALA A N 1
ATOM 1747 C CA . ALA A 1 209 ? 5.602 7.152 10.376 1.00 90.12 209 ALA A CA 1
ATOM 1748 C C . ALA A 1 209 ? 5.164 7.201 8.900 1.00 90.12 209 ALA A C 1
ATOM 1750 O O . ALA A 1 209 ? 5.835 6.644 8.033 1.00 90.12 209 ALA A O 1
ATOM 1751 N N . ASN A 1 210 ? 4.089 7.934 8.592 1.00 91.62 210 ASN A N 1
ATOM 1752 C CA . ASN A 1 210 ? 3.636 8.128 7.211 1.00 91.62 210 ASN A CA 1
ATOM 1753 C C . ASN A 1 210 ? 4.669 8.886 6.366 1.00 91.62 210 ASN A C 1
ATOM 1755 O O . ASN A 1 210 ? 4.878 8.558 5.199 1.00 91.62 210 ASN A O 1
ATOM 1759 N N . LEU A 1 211 ? 5.335 9.887 6.949 1.00 92.69 211 LEU A N 1
ATOM 1760 C CA . LEU A 1 211 ? 6.389 10.644 6.278 1.00 92.69 211 LEU A CA 1
ATOM 1761 C C . LEU A 1 211 ? 7.616 9.764 5.990 1.00 92.69 211 LEU A C 1
ATOM 1763 O O . LEU A 1 211 ? 8.178 9.836 4.896 1.00 92.69 211 LEU A O 1
ATOM 1767 N N . LEU A 1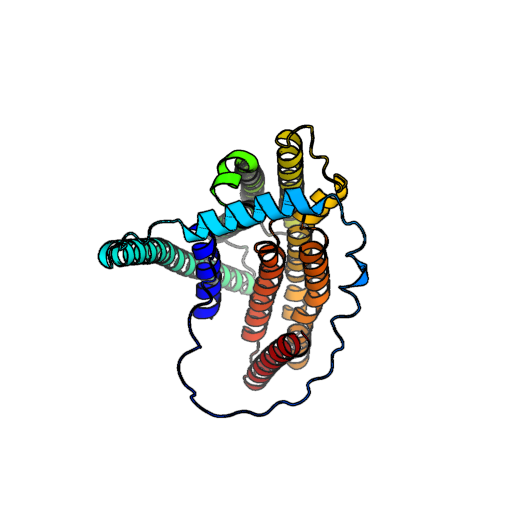 212 ? 8.002 8.896 6.932 1.00 93.56 212 LEU A N 1
ATOM 1768 C CA . LEU A 1 212 ? 9.053 7.893 6.725 1.00 93.56 212 LEU A CA 1
ATOM 1769 C C . LEU A 1 212 ? 8.697 6.941 5.578 1.00 93.56 212 LEU A C 1
ATOM 1771 O O . LEU A 1 212 ? 9.532 6.658 4.725 1.00 93.56 212 LEU A O 1
ATOM 1775 N N . PHE A 1 213 ? 7.441 6.509 5.492 1.00 92.25 213 PHE A N 1
ATOM 1776 C CA . PHE A 1 213 ? 6.995 5.671 4.383 1.00 92.25 213 PHE A CA 1
ATOM 1777 C C . PHE A 1 213 ? 7.073 6.396 3.025 1.00 92.25 213 PHE A C 1
ATOM 1779 O O . PHE A 1 213 ? 7.648 5.870 2.069 1.00 92.25 213 PHE A O 1
ATOM 1786 N N . LEU A 1 214 ? 6.569 7.634 2.936 1.00 94.12 214 LEU A N 1
ATOM 1787 C CA . LEU A 1 214 ? 6.632 8.433 1.704 1.00 94.12 214 LEU A CA 1
ATOM 1788 C C . LEU A 1 214 ? 8.076 8.717 1.264 1.00 94.12 214 LEU A C 1
ATOM 1790 O O . LEU A 1 214 ? 8.398 8.633 0.077 1.00 94.12 214 LEU A O 1
ATOM 1794 N N . THR A 1 215 ? 8.961 9.030 2.211 1.00 94.12 215 THR A N 1
ATOM 1795 C CA . THR A 1 215 ? 10.390 9.230 1.924 1.00 94.12 215 THR A CA 1
ATOM 1796 C C . THR A 1 215 ? 11.054 7.934 1.461 1.00 94.12 215 THR A C 1
ATOM 1798 O O . THR A 1 215 ? 11.818 7.968 0.496 1.00 94.12 215 THR A O 1
ATOM 1801 N N . GLY A 1 216 ? 10.680 6.785 2.031 1.00 94.31 216 GLY A N 1
ATOM 1802 C CA . GLY A 1 216 ? 11.086 5.463 1.554 1.00 94.31 216 GLY A CA 1
ATOM 1803 C C . GLY A 1 216 ? 10.718 5.211 0.087 1.00 94.31 216 GLY A C 1
ATOM 1804 O O . GLY A 1 216 ? 11.576 4.779 -0.689 1.00 94.31 216 GLY A O 1
ATOM 1805 N N . ILE A 1 217 ? 9.493 5.555 -0.333 1.00 94.19 217 ILE A N 1
ATOM 1806 C CA . ILE A 1 217 ? 9.051 5.459 -1.741 1.00 94.19 217 ILE A CA 1
ATOM 1807 C C . ILE A 1 217 ? 9.943 6.309 -2.656 1.00 94.19 217 ILE A C 1
ATOM 1809 O O . ILE A 1 217 ? 10.389 5.842 -3.711 1.00 94.19 217 ILE A O 1
ATOM 1813 N N . ILE A 1 218 ? 10.230 7.552 -2.259 1.00 94.50 218 ILE A N 1
ATOM 1814 C CA . ILE A 1 218 ? 11.075 8.468 -3.039 1.00 94.50 218 ILE A CA 1
ATOM 1815 C C . ILE A 1 218 ? 12.502 7.917 -3.140 1.00 94.50 218 ILE A C 1
ATOM 1817 O O . ILE A 1 218 ? 13.061 7.854 -4.236 1.00 94.50 218 ILE A O 1
ATOM 1821 N N . CYS A 1 219 ? 13.080 7.450 -2.030 1.00 94.94 219 CYS A N 1
ATOM 1822 C CA . CYS A 1 219 ? 14.407 6.839 -2.009 1.00 94.94 219 CYS A CA 1
ATOM 1823 C C . CYS A 1 219 ? 14.483 5.604 -2.914 1.00 94.94 219 CYS A C 1
ATOM 1825 O O . CYS A 1 219 ? 15.410 5.499 -3.719 1.00 94.94 219 CYS A O 1
ATOM 1827 N N . CYS A 1 220 ? 13.498 4.704 -2.850 1.00 94.31 220 CYS A N 1
ATOM 1828 C CA . CYS A 1 220 ? 13.455 3.535 -3.728 1.00 94.31 220 CYS A CA 1
ATOM 1829 C C . CYS A 1 220 ? 13.344 3.936 -5.208 1.00 94.31 220 CYS A C 1
ATOM 1831 O O . CYS A 1 220 ? 14.025 3.365 -6.061 1.00 94.31 220 CYS A O 1
ATOM 1833 N N . SER A 1 221 ? 12.559 4.971 -5.514 1.00 93.19 221 SER A N 1
ATOM 1834 C CA . SER A 1 221 ? 12.425 5.510 -6.874 1.00 93.19 221 SER A CA 1
ATOM 1835 C C . SER A 1 221 ? 13.746 6.090 -7.397 1.00 93.19 221 SER A C 1
ATOM 1837 O O . SER A 1 221 ? 14.128 5.839 -8.541 1.00 93.19 221 SER A O 1
ATOM 1839 N N . ILE A 1 222 ? 14.499 6.804 -6.551 1.00 92.94 222 ILE A N 1
ATOM 1840 C CA . ILE A 1 222 ? 15.839 7.321 -6.879 1.00 92.94 222 ILE A CA 1
ATOM 1841 C C . ILE A 1 222 ? 16.828 6.177 -7.118 1.00 92.94 222 ILE A C 1
ATOM 1843 O O . ILE A 1 222 ? 17.639 6.248 -8.042 1.00 92.94 222 ILE A O 1
ATOM 1847 N N . VAL A 1 223 ? 16.767 5.116 -6.312 1.00 93.12 223 VAL A N 1
ATOM 1848 C CA . VAL A 1 223 ? 17.605 3.925 -6.493 1.00 93.12 223 VAL A CA 1
ATOM 1849 C C . VAL A 1 223 ? 17.330 3.268 -7.845 1.00 93.12 223 VAL A C 1
ATOM 1851 O O . VAL A 1 223 ? 18.279 2.964 -8.568 1.00 93.12 223 VAL A O 1
ATOM 1854 N N . ILE A 1 224 ? 16.063 3.101 -8.234 1.00 90.25 224 ILE A N 1
ATOM 1855 C CA . ILE A 1 224 ? 15.707 2.569 -9.559 1.00 90.25 224 ILE A CA 1
ATOM 1856 C C . ILE A 1 224 ? 16.253 3.473 -10.667 1.00 90.25 224 ILE A C 1
ATOM 1858 O O . ILE A 1 224 ? 16.938 2.984 -11.565 1.00 90.25 224 ILE A O 1
ATOM 1862 N N . LEU A 1 225 ? 16.040 4.790 -10.572 1.00 90.56 225 LEU A N 1
ATOM 1863 C CA . LEU A 1 225 ? 16.562 5.753 -11.545 1.00 90.56 225 LEU A CA 1
ATOM 1864 C C . LEU A 1 225 ? 18.085 5.629 -11.719 1.00 90.56 225 LEU A C 1
ATOM 1866 O O . LEU A 1 225 ? 18.582 5.566 -12.846 1.00 90.56 225 LEU A O 1
ATOM 1870 N N . ARG A 1 226 ? 18.832 5.602 -10.608 1.00 89.31 226 ARG A N 1
ATOM 1871 C CA . ARG A 1 226 ? 20.299 5.503 -10.625 1.00 89.31 226 ARG A CA 1
ATOM 1872 C C . ARG A 1 226 ? 20.763 4.212 -11.292 1.00 89.31 226 ARG A C 1
ATOM 1874 O O . ARG A 1 226 ? 21.654 4.264 -12.133 1.00 89.31 226 ARG A O 1
ATOM 1881 N N . ASN A 1 227 ? 20.130 3.084 -10.974 1.00 88.56 227 ASN A N 1
ATOM 1882 C CA . ASN A 1 227 ? 20.486 1.789 -11.555 1.00 88.56 227 ASN A CA 1
ATOM 1883 C C . ASN A 1 227 ? 20.144 1.685 -13.047 1.00 88.56 227 ASN A C 1
ATOM 1885 O O . ASN A 1 227 ? 20.902 1.067 -13.795 1.00 88.56 227 ASN A O 1
ATOM 1889 N N . ILE A 1 228 ? 19.055 2.317 -13.499 1.00 85.12 228 ILE A N 1
ATOM 1890 C CA . ILE A 1 228 ? 18.718 2.409 -14.928 1.00 85.12 228 ILE A CA 1
ATOM 1891 C C . ILE A 1 228 ? 19.776 3.223 -15.678 1.00 85.12 228 ILE A C 1
ATOM 1893 O O . ILE A 1 228 ? 20.172 2.842 -16.776 1.00 85.12 228 ILE A O 1
ATOM 1897 N N . ARG A 1 229 ? 20.251 4.332 -15.097 1.00 82.69 229 ARG A N 1
ATOM 1898 C CA . ARG A 1 229 ? 21.266 5.182 -15.735 1.00 82.69 229 ARG A CA 1
ATOM 1899 C C . ARG A 1 229 ? 22.663 4.573 -15.736 1.00 82.69 229 ARG A C 1
ATOM 1901 O O . ARG A 1 229 ? 23.359 4.699 -16.734 1.00 82.69 229 ARG A O 1
ATOM 1908 N N . ALA A 1 230 ? 23.070 3.934 -14.642 1.00 82.81 230 ALA A N 1
ATOM 1909 C CA . ALA A 1 230 ? 24.422 3.398 -14.493 1.00 82.81 230 ALA A CA 1
ATOM 1910 C C . ALA A 1 230 ? 24.708 2.202 -15.415 1.00 82.81 230 ALA A C 1
ATOM 1912 O O . ALA A 1 230 ? 25.844 2.007 -15.826 1.00 82.81 230 ALA A O 1
ATOM 1913 N N . ASN A 1 231 ? 23.685 1.411 -15.749 1.00 73.12 231 ASN A N 1
ATOM 1914 C CA . ASN A 1 231 ? 23.849 0.135 -16.448 1.00 73.12 231 ASN A CA 1
ATOM 1915 C C . ASN A 1 231 ? 23.439 0.174 -17.929 1.00 73.12 231 ASN A C 1
ATOM 1917 O O . ASN A 1 231 ? 23.204 -0.882 -18.519 1.00 73.12 231 ASN A O 1
ATOM 1921 N N . ARG A 1 232 ? 23.315 1.360 -18.543 1.00 69.38 232 ARG A N 1
ATOM 1922 C CA . ARG A 1 232 ? 23.012 1.469 -19.978 1.00 69.38 232 ARG A CA 1
ATOM 1923 C C . ARG A 1 232 ? 24.277 1.635 -20.823 1.00 69.38 232 ARG A C 1
ATOM 1925 O O . ARG A 1 232 ? 25.169 2.383 -20.429 1.00 69.38 232 ARG A O 1
ATOM 1932 N N . PRO A 1 233 ? 24.351 0.969 -21.992 1.00 61.91 233 PRO A N 1
ATOM 1933 C CA . PRO A 1 233 ? 25.460 1.146 -22.921 1.00 61.91 233 PRO A CA 1
ATOM 1934 C C . PRO A 1 233 ? 25.516 2.601 -23.409 1.00 61.91 233 PRO A C 1
ATOM 1936 O O . PRO A 1 233 ? 24.476 3.207 -23.667 1.00 61.91 233 PRO A O 1
ATOM 1939 N N . SER A 1 234 ? 26.730 3.143 -23.568 1.00 57.88 234 SER A N 1
ATOM 1940 C CA . SER A 1 234 ? 27.011 4.553 -23.917 1.00 57.88 234 SER A CA 1
ATOM 1941 C C . SER A 1 234 ? 26.290 5.066 -25.167 1.00 57.88 234 SER A C 1
ATOM 1943 O O . SER A 1 234 ? 26.146 6.271 -25.340 1.00 57.88 234 SER A O 1
ATOM 1945 N N . ASN A 1 235 ? 25.832 4.155 -26.026 1.00 54.66 235 ASN A N 1
ATOM 1946 C CA . ASN A 1 235 ? 25.231 4.460 -27.320 1.00 54.66 235 ASN A CA 1
ATOM 1947 C C . ASN A 1 235 ? 23.699 4.591 -27.268 1.00 54.66 235 ASN A C 1
ATOM 1949 O O . ASN A 1 235 ? 23.092 4.901 -28.287 1.00 54.66 235 ASN A O 1
ATOM 1953 N N . TYR A 1 236 ? 23.064 4.357 -26.111 1.00 56.88 236 TYR A N 1
ATOM 1954 C CA . TYR A 1 236 ? 21.609 4.446 -25.958 1.00 56.88 236 TYR A CA 1
ATOM 1955 C C . TYR A 1 236 ? 21.234 5.486 -24.896 1.00 56.88 236 TYR A C 1
ATOM 1957 O O . TYR A 1 236 ? 21.145 5.194 -23.699 1.00 56.88 236 TYR A O 1
ATOM 1965 N N . THR A 1 237 ? 21.007 6.724 -25.331 1.00 59.78 237 THR A N 1
ATOM 1966 C CA . THR A 1 237 ? 20.489 7.791 -24.472 1.00 59.78 237 THR A CA 1
ATOM 1967 C C . THR A 1 237 ? 18.989 7.590 -24.255 1.00 59.78 237 THR A C 1
ATOM 1969 O O . THR A 1 237 ? 18.217 7.422 -25.193 1.00 59.78 237 THR A O 1
ATOM 1972 N N . LEU A 1 238 ? 18.554 7.560 -22.992 1.00 65.00 238 LEU A N 1
ATOM 1973 C CA . LEU A 1 238 ? 17.127 7.590 -22.670 1.00 65.00 238 LEU A CA 1
ATOM 1974 C C . LEU A 1 238 ? 16.574 8.958 -23.100 1.00 65.00 238 LEU A C 1
ATOM 1976 O O . LEU A 1 238 ? 17.109 9.980 -22.668 1.00 65.00 238 LEU A O 1
ATOM 1980 N N . SER A 1 239 ? 15.508 8.980 -23.903 1.00 71.50 239 SER A N 1
ATOM 1981 C CA . SER A 1 239 ? 14.863 10.232 -24.323 1.00 71.50 239 SER A CA 1
ATOM 1982 C C . SER A 1 239 ? 14.206 10.936 -23.126 1.00 71.50 239 SER A C 1
ATOM 1984 O O . SER A 1 239 ? 14.110 12.164 -23.045 1.00 71.50 239 SER A O 1
ATOM 1986 N N . TYR A 1 240 ? 13.795 10.159 -22.120 1.00 76.25 240 TYR A N 1
ATOM 1987 C CA . TYR A 1 240 ? 13.177 10.680 -20.909 1.00 76.25 240 TYR A CA 1
ATOM 1988 C C . TYR A 1 240 ? 14.152 11.371 -19.940 1.00 76.25 240 TYR A C 1
ATOM 1990 O O . TYR A 1 240 ? 15.175 10.833 -19.510 1.00 76.25 240 TYR A O 1
ATOM 1998 N N . SER A 1 241 ? 13.744 12.560 -19.484 1.00 83.19 241 SER A N 1
ATOM 1999 C CA . SER A 1 241 ? 14.363 13.260 -18.354 1.00 83.19 241 SER A CA 1
ATOM 2000 C C . SER A 1 241 ? 14.282 12.438 -17.057 1.00 83.19 241 SER A C 1
ATOM 2002 O O . SER A 1 241 ? 13.332 11.684 -16.841 1.00 83.19 241 SER A O 1
ATOM 2004 N N . ASN A 1 242 ? 15.238 12.657 -16.144 1.00 83.69 242 ASN A N 1
ATOM 2005 C CA . ASN A 1 242 ? 15.243 12.097 -14.784 1.00 83.69 242 ASN A CA 1
ATOM 2006 C C . ASN A 1 242 ? 13.892 12.219 -14.080 1.00 83.69 242 ASN A C 1
ATOM 2008 O O . ASN A 1 242 ? 13.417 11.261 -13.475 1.00 83.69 242 ASN A O 1
ATOM 2012 N N . GLY A 1 243 ? 13.274 13.399 -14.183 1.00 80.00 243 GLY A N 1
ATOM 2013 C CA . GLY A 1 243 ? 11.988 13.669 -13.553 1.00 80.00 243 GLY A CA 1
ATOM 2014 C C . GLY A 1 243 ? 10.885 12.763 -14.092 1.00 80.00 243 GLY A C 1
ATOM 2015 O O . GLY A 1 243 ? 10.096 12.249 -13.312 1.00 80.00 243 GLY A O 1
ATOM 2016 N N . ARG A 1 244 ? 10.871 12.482 -15.402 1.00 83.12 244 ARG A N 1
ATOM 2017 C CA . ARG A 1 244 ? 9.853 11.611 -16.012 1.00 83.12 244 ARG A CA 1
ATOM 2018 C C . ARG A 1 244 ? 9.968 10.170 -15.528 1.00 83.12 244 ARG A C 1
ATOM 2020 O O . ARG A 1 244 ? 8.953 9.566 -15.215 1.00 83.12 244 ARG A O 1
ATOM 2027 N N . VAL A 1 245 ? 11.184 9.642 -15.400 1.00 82.38 245 VAL A N 1
ATOM 2028 C CA . VAL A 1 245 ? 11.406 8.285 -14.870 1.00 82.38 245 VAL A CA 1
ATOM 2029 C C . VAL A 1 245 ? 11.015 8.197 -13.393 1.00 82.38 245 VAL A C 1
ATOM 2031 O O . VAL A 1 245 ? 10.370 7.235 -12.985 1.00 82.38 245 VAL A O 1
ATOM 2034 N N . LEU A 1 246 ? 11.354 9.212 -12.589 1.00 86.50 246 LEU A N 1
ATOM 2035 C CA . LEU A 1 246 ? 10.935 9.265 -11.186 1.00 86.50 246 LEU A CA 1
ATOM 2036 C C . LEU A 1 246 ? 9.418 9.333 -11.058 1.00 86.50 246 LEU A C 1
ATOM 2038 O O . LEU A 1 246 ? 8.850 8.591 -10.264 1.00 86.50 246 LEU A O 1
ATOM 2042 N N . VAL A 1 247 ? 8.762 10.179 -11.851 1.00 86.12 247 VAL A N 1
ATOM 2043 C CA . VAL A 1 247 ? 7.299 10.279 -11.891 1.00 86.12 247 VAL A CA 1
ATOM 2044 C C . VAL A 1 247 ? 6.697 8.937 -12.301 1.00 86.12 247 VAL A C 1
ATOM 2046 O O . VAL A 1 247 ? 5.836 8.435 -11.587 1.00 86.12 247 VAL A O 1
ATOM 2049 N N . LEU A 1 248 ? 7.189 8.299 -13.363 1.00 85.38 248 LEU A N 1
ATOM 2050 C CA . LEU A 1 248 ? 6.701 6.997 -13.823 1.00 85.38 248 LEU A CA 1
ATOM 2051 C C . LEU A 1 248 ? 6.712 5.941 -12.707 1.00 85.38 248 LEU A C 1
ATOM 2053 O O . LEU A 1 248 ? 5.712 5.264 -12.490 1.00 85.38 248 LEU A O 1
ATOM 2057 N N . VAL A 1 249 ? 7.833 5.818 -11.993 1.00 86.00 249 VAL A N 1
ATOM 2058 C CA . VAL A 1 249 ? 8.023 4.773 -10.977 1.00 86.00 249 VAL A CA 1
ATOM 2059 C C . VAL A 1 249 ? 7.323 5.116 -9.658 1.00 86.00 249 VAL A C 1
ATOM 2061 O O . VAL A 1 249 ? 6.802 4.224 -8.999 1.00 86.00 249 VAL A O 1
ATOM 2064 N N . SER A 1 250 ? 7.283 6.390 -9.260 1.00 89.44 250 SER A N 1
ATOM 2065 C CA . SER A 1 250 ? 6.743 6.804 -7.955 1.00 89.44 250 SER A CA 1
ATOM 2066 C C . SER A 1 250 ? 5.242 7.095 -7.956 1.00 89.44 250 SER A C 1
ATOM 2068 O O . SER A 1 250 ? 4.603 6.920 -6.918 1.00 89.44 250 SER A O 1
ATOM 2070 N N . THR A 1 251 ? 4.658 7.519 -9.086 1.00 87.38 251 THR A N 1
ATOM 2071 C CA . THR A 1 251 ? 3.292 8.079 -9.112 1.00 87.38 251 THR A CA 1
ATOM 2072 C C 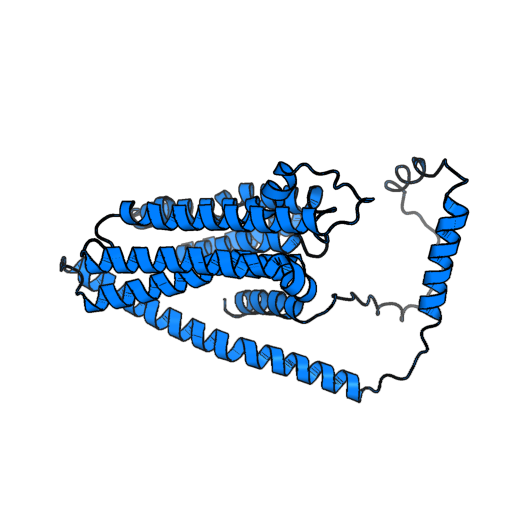. THR A 1 251 ? 2.254 7.103 -8.591 1.00 87.38 251 THR A C 1
ATOM 2074 O O . THR A 1 251 ? 1.415 7.500 -7.790 1.00 87.38 251 THR A O 1
ATOM 2077 N N . GLN A 1 252 ? 2.326 5.828 -8.970 1.00 87.75 252 GLN A N 1
ATOM 2078 C CA . GLN A 1 252 ? 1.397 4.824 -8.459 1.00 87.75 252 GLN A CA 1
ATOM 2079 C C . GLN A 1 252 ? 1.449 4.729 -6.935 1.00 87.75 252 GLN A C 1
ATOM 2081 O O . GLN A 1 252 ? 0.406 4.728 -6.281 1.00 87.75 252 GLN A O 1
ATOM 2086 N N . PHE A 1 253 ? 2.646 4.616 -6.362 1.00 89.62 253 PHE A N 1
ATOM 2087 C CA . PHE A 1 253 ? 2.809 4.425 -4.924 1.00 89.62 253 PHE A CA 1
ATOM 2088 C C . PHE A 1 253 ? 2.405 5.677 -4.158 1.00 89.62 253 PHE A C 1
ATOM 2090 O O . PHE A 1 253 ? 1.714 5.571 -3.148 1.00 89.62 253 PHE A O 1
ATOM 2097 N N . LEU A 1 254 ? 2.761 6.859 -4.665 1.00 90.75 254 LEU A N 1
ATOM 2098 C CA . LEU A 1 254 ? 2.367 8.131 -4.069 1.00 90.75 254 LEU A CA 1
ATOM 2099 C C . LEU A 1 254 ? 0.851 8.336 -4.153 1.00 90.75 254 LEU A C 1
ATOM 2101 O O . LEU A 1 254 ? 0.231 8.628 -3.137 1.00 90.75 254 LEU A O 1
ATOM 2105 N N . ALA A 1 255 ? 0.237 8.102 -5.315 1.00 88.38 255 ALA A N 1
ATOM 2106 C CA . ALA A 1 255 ? -1.212 8.192 -5.487 1.00 88.38 255 ALA A CA 1
ATOM 2107 C C . ALA A 1 255 ? -1.951 7.193 -4.584 1.00 88.38 255 ALA A C 1
ATOM 2109 O O . ALA A 1 255 ? -2.912 7.565 -3.914 1.00 88.38 255 ALA A O 1
ATOM 2110 N N . SER A 1 256 ? -1.464 5.950 -4.500 1.00 87.31 256 SER A N 1
ATOM 2111 C CA . SER A 1 256 ? -2.013 4.927 -3.599 1.00 87.31 256 SER A CA 1
ATOM 2112 C C . SER A 1 256 ? -1.890 5.338 -2.130 1.00 87.31 256 SER A C 1
ATOM 2114 O O . SER A 1 256 ? -2.834 5.165 -1.366 1.00 87.31 256 SER A O 1
ATOM 2116 N N . SER A 1 257 ? -0.754 5.921 -1.737 1.00 89.19 257 SER A N 1
ATOM 2117 C CA . SER A 1 257 ? -0.515 6.380 -0.361 1.00 89.19 257 SER A CA 1
ATOM 2118 C C . SER A 1 257 ? -1.420 7.551 0.005 1.00 89.19 257 SER A C 1
ATOM 2120 O O . SER A 1 257 ? -2.028 7.545 1.070 1.00 89.19 257 SER A O 1
ATOM 2122 N N . ILE A 1 258 ? -1.558 8.532 -0.894 1.00 88.88 258 ILE A N 1
ATOM 2123 C CA . ILE A 1 258 ? -2.451 9.679 -0.705 1.00 88.88 258 ILE A CA 1
ATOM 2124 C C . ILE A 1 258 ? -3.886 9.189 -0.528 1.00 88.88 258 ILE A C 1
ATOM 2126 O O . ILE A 1 258 ? -4.533 9.568 0.443 1.00 88.88 258 ILE A O 1
ATOM 2130 N N . LEU A 1 259 ? -4.353 8.291 -1.402 1.00 87.44 259 LEU A N 1
ATOM 2131 C CA . LEU A 1 259 ? -5.672 7.679 -1.269 1.00 87.44 259 LEU A CA 1
ATOM 2132 C C . LEU A 1 259 ? -5.834 6.971 0.078 1.00 87.44 259 LEU A C 1
ATOM 2134 O O . LEU A 1 259 ? -6.811 7.224 0.780 1.00 87.44 259 LEU A O 1
ATOM 2138 N N . ALA A 1 260 ? -4.877 6.127 0.470 1.00 86.31 260 ALA A N 1
ATOM 2139 C CA . ALA A 1 260 ? -4.918 5.417 1.746 1.00 86.31 260 ALA A CA 1
ATOM 2140 C C . ALA A 1 260 ? -4.993 6.381 2.942 1.00 86.31 260 ALA A C 1
ATOM 2142 O O . ALA A 1 260 ? -5.767 6.155 3.873 1.00 86.31 260 ALA A O 1
ATOM 2143 N N . PHE A 1 261 ? -4.253 7.492 2.904 1.00 87.44 261 PHE A N 1
ATOM 2144 C CA . PHE A 1 261 ? -4.323 8.525 3.934 1.00 87.44 261 PHE A CA 1
ATOM 2145 C C . PHE A 1 261 ? -5.669 9.251 3.925 1.00 87.44 261 PHE A C 1
ATOM 2147 O O . PHE A 1 261 ? -6.272 9.398 4.984 1.00 87.44 261 PHE A O 1
ATOM 2154 N N . THR A 1 262 ? -6.200 9.635 2.765 1.00 87.31 262 THR A N 1
ATOM 2155 C CA . THR A 1 262 ? -7.543 10.228 2.671 1.00 87.31 262 THR A CA 1
ATOM 2156 C C . THR A 1 262 ? -8.604 9.291 3.252 1.00 87.31 262 THR A C 1
ATOM 2158 O O . THR A 1 262 ? -9.466 9.728 4.017 1.00 87.31 262 THR A O 1
ATOM 2161 N N . TYR A 1 263 ? -8.513 7.989 2.976 1.00 84.88 263 TYR A N 1
ATOM 2162 C CA . TYR A 1 263 ? -9.411 7.004 3.570 1.00 84.88 263 TYR A CA 1
ATOM 2163 C C . TYR A 1 263 ? -9.260 6.918 5.089 1.00 84.88 263 TYR A C 1
ATOM 2165 O O . TYR A 1 263 ? -10.251 7.049 5.808 1.00 84.88 263 TYR A O 1
ATOM 2173 N N . ARG A 1 264 ? -8.031 6.749 5.586 1.00 83.81 264 ARG A N 1
ATOM 2174 C CA . ARG A 1 264 ? -7.744 6.547 7.013 1.00 83.81 264 ARG A CA 1
ATOM 2175 C C . ARG A 1 264 ? -8.051 7.776 7.870 1.00 83.81 264 ARG A C 1
ATOM 2177 O O . ARG A 1 264 ? -8.552 7.624 8.981 1.00 83.81 264 ARG A O 1
ATOM 2184 N N . TYR A 1 265 ? -7.727 8.971 7.382 1.00 84.31 265 TYR A N 1
ATOM 2185 C CA . TYR A 1 265 ? -7.807 10.214 8.155 1.00 84.31 265 TYR A CA 1
ATOM 2186 C C . TYR A 1 265 ? -9.102 10.997 7.933 1.00 84.31 265 TYR A C 1
ATOM 2188 O O . TYR A 1 265 ? -9.485 11.765 8.811 1.00 84.31 265 TYR A O 1
ATOM 2196 N N . SER A 1 266 ? -9.785 10.810 6.800 1.00 85.25 266 SER A N 1
ATOM 2197 C CA . SER A 1 266 ? -10.982 11.591 6.465 1.00 85.25 266 SER A CA 1
ATOM 2198 C C . SER A 1 266 ? -12.214 10.714 6.273 1.00 85.25 266 SER A C 1
ATOM 2200 O O . SER A 1 266 ? -13.183 10.871 7.011 1.00 85.25 266 SER A O 1
ATOM 2202 N N . ILE A 1 267 ? -12.189 9.771 5.327 1.00 84.62 267 ILE A N 1
ATOM 2203 C CA . ILE A 1 267 ? -13.411 9.059 4.913 1.00 84.62 267 ILE A CA 1
ATOM 2204 C C . ILE A 1 267 ? -13.901 8.096 6.000 1.00 84.62 267 ILE A C 1
ATOM 2206 O O . ILE A 1 267 ? -15.087 8.102 6.308 1.00 84.62 267 ILE A O 1
ATOM 2210 N N . VAL A 1 268 ? -13.018 7.299 6.610 1.00 82.88 268 VAL A N 1
ATOM 2211 C CA . VAL A 1 268 ? -13.409 6.323 7.645 1.00 82.88 268 VAL A CA 1
ATOM 2212 C C . VAL A 1 268 ? -13.934 7.007 8.917 1.00 82.88 268 VAL A C 1
ATOM 2214 O O . VAL A 1 268 ? -15.032 6.658 9.353 1.00 82.88 268 VAL A O 1
ATOM 2217 N N . PRO A 1 269 ? -13.247 8.011 9.504 1.00 82.25 269 PRO A N 1
ATOM 2218 C CA . PRO A 1 269 ? -13.796 8.744 10.646 1.00 82.25 269 PRO A CA 1
ATOM 2219 C C . PRO A 1 269 ? -15.133 9.424 10.325 1.00 82.25 269 PRO A C 1
ATOM 2221 O O . PRO A 1 269 ? -16.062 9.363 11.130 1.00 82.25 269 PRO A O 1
ATOM 2224 N N . PHE A 1 270 ? -15.256 10.022 9.134 1.00 85.31 270 PHE A N 1
ATOM 2225 C CA . PHE A 1 270 ? -16.501 10.638 8.681 1.00 85.31 270 PHE A CA 1
ATOM 2226 C C . PHE A 1 270 ? -17.629 9.609 8.569 1.00 85.31 270 PHE A C 1
ATOM 2228 O O . PHE A 1 270 ? -18.694 9.808 9.149 1.00 85.31 270 PHE A O 1
ATOM 2235 N N . PHE A 1 271 ? -17.378 8.473 7.918 1.00 84.50 271 PHE A N 1
ATOM 2236 C CA . PHE A 1 271 ? -18.334 7.376 7.779 1.00 84.50 271 PHE A CA 1
ATOM 2237 C C . PHE A 1 271 ? -18.819 6.852 9.139 1.00 84.50 271 PHE A C 1
ATOM 2239 O O . PHE A 1 271 ? -20.021 6.676 9.339 1.00 84.50 271 PHE A O 1
ATOM 2246 N N . ASN A 1 272 ? -17.909 6.691 10.103 1.00 83.12 272 ASN A N 1
ATOM 2247 C CA . ASN A 1 272 ? -18.243 6.217 11.448 1.00 83.12 272 ASN A CA 1
ATOM 2248 C C . ASN A 1 272 ? -19.037 7.243 12.272 1.00 83.12 272 ASN A C 1
ATOM 2250 O O . ASN A 1 272 ? -19.821 6.859 13.138 1.00 83.12 272 ASN A O 1
ATOM 2254 N N . SER A 1 273 ? -18.870 8.541 12.004 1.00 83.50 273 SER A N 1
ATOM 2255 C CA . SER A 1 273 ? -19.609 9.605 12.699 1.00 83.50 273 SER A CA 1
ATOM 2256 C C . SER A 1 273 ? -21.081 9.722 12.271 1.00 83.50 273 SER A C 1
ATOM 2258 O O . SER A 1 273 ? -21.911 10.252 13.015 1.00 83.50 273 SER A O 1
ATOM 2260 N N . ILE A 1 274 ? -21.429 9.218 11.082 1.00 86.62 274 ILE A N 1
ATOM 2261 C CA . ILE A 1 274 ? -22.773 9.339 10.514 1.00 86.62 274 ILE A CA 1
ATOM 2262 C C . ILE A 1 274 ? -23.713 8.327 11.177 1.00 86.62 274 ILE A C 1
ATOM 2264 O O . ILE A 1 274 ? -23.525 7.117 11.072 1.00 86.62 274 ILE A O 1
ATOM 2268 N N . LYS A 1 275 ? -24.787 8.817 11.807 1.00 82.56 275 LYS A N 1
ATOM 2269 C CA . LYS A 1 275 ? -25.821 7.958 12.418 1.00 82.56 275 LYS A CA 1
ATOM 2270 C C . LYS A 1 275 ? -26.895 7.487 11.431 1.00 82.56 275 LYS A C 1
ATOM 2272 O O . LYS A 1 275 ? -27.533 6.470 11.673 1.00 82.56 275 LYS A O 1
ATOM 2277 N N . GLN A 1 276 ? -27.118 8.226 10.344 1.00 86.38 276 GLN A N 1
ATOM 2278 C CA . GLN A 1 276 ? -28.168 7.932 9.367 1.00 86.38 276 GLN A CA 1
ATOM 2279 C C . GLN A 1 276 ? -27.665 6.989 8.264 1.00 86.38 276 GLN A C 1
ATOM 2281 O O . GLN A 1 276 ? -26.706 7.301 7.557 1.00 86.38 276 GLN A O 1
ATOM 2286 N N . GLU A 1 277 ? -28.345 5.858 8.070 1.00 82.50 277 GLU A N 1
ATOM 2287 C CA . GLU A 1 277 ? -27.903 4.806 7.139 1.00 82.50 277 GLU A CA 1
ATOM 2288 C C . GLU A 1 277 ? -27.891 5.248 5.669 1.00 82.50 277 GLU A C 1
ATOM 2290 O O . GLU A 1 277 ? -26.966 4.904 4.936 1.00 82.50 277 GLU A O 1
ATOM 2295 N N . ASN A 1 278 ? -28.848 6.079 5.245 1.00 83.31 278 ASN A N 1
ATOM 2296 C CA . ASN A 1 278 ? -28.907 6.583 3.866 1.00 83.31 278 ASN A CA 1
ATOM 2297 C C . ASN A 1 278 ? -27.680 7.440 3.509 1.00 83.31 278 ASN A C 1
ATOM 2299 O O . ASN A 1 278 ? -27.158 7.362 2.398 1.00 83.31 278 ASN A O 1
ATOM 2303 N N . TYR A 1 279 ? -27.173 8.222 4.465 1.00 84.81 279 TYR A N 1
ATOM 2304 C CA . TYR A 1 279 ? -25.961 9.016 4.268 1.00 84.81 279 TYR A CA 1
ATOM 2305 C C . TYR A 1 279 ? -24.702 8.145 4.288 1.00 84.81 279 TYR A C 1
ATOM 2307 O O . TYR A 1 279 ? -23.807 8.369 3.474 1.00 84.81 279 TYR A O 1
ATOM 2315 N N . LYS A 1 280 ? -24.647 7.107 5.139 1.00 84.44 280 LYS A N 1
ATOM 2316 C CA . LYS A 1 280 ? -23.574 6.097 5.083 1.00 84.44 280 LYS A CA 1
ATOM 2317 C C . LYS A 1 280 ? -23.520 5.421 3.712 1.00 84.44 280 LYS A C 1
ATOM 2319 O O . LYS A 1 280 ? -22.445 5.316 3.126 1.00 84.44 280 LYS A O 1
ATOM 2324 N N . PHE A 1 281 ? -24.675 5.029 3.173 1.00 84.38 281 PHE A N 1
ATOM 2325 C CA . PHE A 1 281 ? -24.782 4.459 1.830 1.00 84.38 281 PHE A CA 1
ATOM 2326 C C . PHE A 1 281 ? -24.225 5.407 0.760 1.00 84.38 281 PHE A C 1
ATOM 2328 O O . PHE A 1 281 ? -23.426 4.983 -0.071 1.00 84.38 281 PHE A O 1
ATOM 2335 N N . MET A 1 282 ? -24.579 6.696 0.810 1.00 85.50 282 MET A N 1
ATOM 2336 C CA . MET A 1 282 ? -24.083 7.684 -0.153 1.00 85.50 282 MET A CA 1
ATOM 2337 C C . MET A 1 282 ? -22.555 7.827 -0.100 1.00 85.50 282 MET A C 1
ATOM 2339 O O . MET A 1 282 ? -21.899 7.839 -1.139 1.00 85.50 282 MET A O 1
ATOM 2343 N N . VAL A 1 283 ? -21.968 7.876 1.100 1.00 85.31 283 VAL A N 1
ATOM 2344 C CA . VAL A 1 283 ? -20.506 7.941 1.274 1.00 85.31 283 VAL A CA 1
ATOM 2345 C C . VAL A 1 283 ? -19.828 6.681 0.735 1.00 85.31 283 VAL A C 1
ATOM 2347 O O . VAL A 1 283 ? -18.843 6.786 0.006 1.00 85.31 283 VAL A O 1
ATOM 2350 N N . ALA A 1 284 ? -20.376 5.500 1.032 1.00 83.69 284 ALA A N 1
ATOM 2351 C CA . ALA A 1 284 ? -19.859 4.232 0.522 1.00 83.69 284 ALA A CA 1
ATOM 2352 C C . ALA A 1 284 ? -19.958 4.134 -1.012 1.00 83.69 284 ALA A C 1
ATOM 2354 O O . ALA A 1 284 ? -19.058 3.593 -1.651 1.00 83.69 284 ALA A O 1
ATOM 2355 N N . ALA A 1 285 ? -21.009 4.694 -1.620 1.00 82.94 285 ALA A N 1
ATOM 2356 C CA . ALA A 1 285 ? -21.166 4.752 -3.073 1.00 82.94 285 ALA A CA 1
ATOM 2357 C C . ALA A 1 285 ? -20.178 5.730 -3.740 1.00 82.94 285 ALA A C 1
ATOM 2359 O O . ALA A 1 285 ? -19.670 5.442 -4.823 1.00 82.94 285 ALA A O 1
ATOM 2360 N N . ILE A 1 286 ? -19.869 6.861 -3.093 1.00 83.44 286 ILE A N 1
ATOM 2361 C CA . ILE A 1 286 ? -18.941 7.882 -3.613 1.00 83.44 286 ILE A CA 1
ATOM 2362 C C . ILE A 1 286 ? -17.471 7.481 -3.424 1.00 83.44 286 ILE A C 1
ATOM 2364 O O . ILE A 1 286 ? -16.632 7.847 -4.246 1.00 83.44 286 ILE A O 1
ATOM 2368 N N . ALA A 1 287 ? -17.140 6.714 -2.383 1.00 79.56 287 ALA A N 1
ATOM 2369 C CA . ALA A 1 287 ? -15.780 6.248 -2.101 1.00 79.56 287 ALA A CA 1
ATOM 2370 C C . ALA A 1 287 ? -15.028 5.714 -3.348 1.00 79.56 287 ALA A C 1
ATOM 2372 O O . ALA A 1 287 ? -13.975 6.263 -3.689 1.00 79.56 287 ALA A O 1
ATOM 2373 N N . PRO A 1 288 ? -15.551 4.734 -4.110 1.00 75.94 288 PRO A N 1
ATOM 2374 C CA . PRO A 1 288 ? -14.883 4.246 -5.315 1.00 75.94 288 PRO A CA 1
ATOM 2375 C C . PRO A 1 288 ? -14.795 5.286 -6.442 1.00 75.94 288 PRO A C 1
ATOM 2377 O O . PRO A 1 288 ? -13.904 5.186 -7.278 1.00 75.94 288 PRO A O 1
ATOM 2380 N N . ALA A 1 289 ? -15.651 6.312 -6.471 1.00 79.06 289 ALA A N 1
ATOM 2381 C CA . ALA A 1 289 ? -15.559 7.372 -7.476 1.00 79.06 289 ALA A CA 1
ATOM 2382 C C . ALA A 1 289 ? -14.321 8.265 -7.268 1.00 79.06 289 ALA A C 1
ATOM 2384 O O . ALA A 1 289 ? -13.695 8.691 -8.239 1.00 79.06 289 ALA A O 1
ATOM 2385 N N . LEU A 1 290 ? -13.906 8.487 -6.013 1.00 77.38 290 LEU A N 1
ATOM 2386 C CA . LEU A 1 290 ? -12.723 9.296 -5.678 1.00 77.38 290 LEU A CA 1
ATOM 2387 C C . LEU A 1 290 ? -11.418 8.713 -6.232 1.00 77.38 290 LEU A C 1
ATOM 2389 O O . LEU A 1 290 ? -10.418 9.420 -6.357 1.00 77.38 290 LEU A O 1
ATOM 2393 N N . THR A 1 291 ? -11.408 7.427 -6.572 1.00 77.38 291 THR A N 1
ATOM 2394 C CA . THR A 1 291 ? -10.200 6.727 -7.011 1.00 77.38 291 THR A CA 1
ATOM 2395 C C . THR A 1 291 ? -10.108 6.584 -8.524 1.00 77.38 291 THR A C 1
ATOM 2397 O O . THR A 1 291 ? -9.035 6.259 -9.033 1.00 77.38 291 THR A O 1
ATOM 2400 N N . ILE A 1 292 ? -11.181 6.922 -9.251 1.00 79.19 292 ILE A N 1
ATOM 2401 C CA . ILE A 1 292 ? -11.206 6.941 -10.717 1.00 79.19 292 ILE A CA 1
ATOM 2402 C C . ILE A 1 292 ? -10.123 7.888 -11.241 1.00 79.19 292 ILE A C 1
ATOM 2404 O O . ILE A 1 292 ? -9.301 7.487 -12.057 1.00 79.19 292 ILE A O 1
ATOM 2408 N N . ILE A 1 293 ? -10.061 9.122 -10.730 1.00 81.06 293 ILE A N 1
ATOM 2409 C CA . ILE A 1 293 ? -9.098 10.142 -11.180 1.00 81.06 293 ILE A CA 1
ATOM 2410 C C . ILE A 1 293 ? -7.639 9.659 -11.041 1.00 81.06 293 ILE A C 1
ATOM 2412 O O . ILE A 1 293 ? -6.934 9.604 -12.053 1.00 81.06 293 ILE A O 1
ATOM 2416 N N . PRO A 1 294 ? -7.151 9.264 -9.846 1.00 79.50 294 PRO A N 1
ATOM 2417 C CA . PRO A 1 294 ? -5.782 8.774 -9.702 1.00 79.50 294 PRO A CA 1
ATOM 2418 C C . PRO A 1 294 ? -5.522 7.481 -10.485 1.00 79.50 294 PRO A C 1
ATOM 2420 O O . PRO A 1 294 ? -4.416 7.312 -11.000 1.00 79.50 294 PRO A O 1
ATOM 2423 N N . ALA A 1 295 ? -6.517 6.599 -10.644 1.00 78.19 295 ALA A N 1
ATOM 2424 C CA . ALA A 1 295 ? -6.380 5.404 -11.475 1.00 78.19 295 ALA A CA 1
ATOM 2425 C C . ALA A 1 295 ? -6.193 5.752 -12.962 1.00 78.19 295 ALA A C 1
ATOM 2427 O O . ALA A 1 295 ? -5.311 5.186 -13.610 1.00 78.19 295 ALA A O 1
ATOM 2428 N N . VAL A 1 296 ? -6.953 6.717 -13.495 1.00 80.75 296 VAL A N 1
ATOM 2429 C CA . VAL A 1 296 ? -6.799 7.206 -14.876 1.00 80.75 296 VAL A CA 1
ATOM 2430 C C . VAL A 1 296 ? -5.432 7.857 -15.076 1.00 80.75 296 VAL A C 1
ATOM 2432 O O . VAL A 1 296 ? -4.770 7.570 -16.072 1.00 80.75 296 VAL A O 1
ATOM 2435 N N . ILE A 1 297 ? -4.966 8.672 -14.124 1.00 81.81 297 ILE A N 1
ATOM 2436 C CA . ILE A 1 297 ? -3.631 9.290 -14.185 1.00 81.81 297 ILE A CA 1
ATOM 2437 C C . ILE A 1 297 ? -2.542 8.211 -14.219 1.00 81.81 297 ILE A C 1
ATOM 2439 O O . ILE A 1 297 ? -1.677 8.235 -15.096 1.00 81.81 297 ILE A O 1
ATOM 2443 N N . CYS A 1 298 ? -2.610 7.227 -13.317 1.00 80.31 298 CYS A N 1
ATOM 2444 C CA . CYS A 1 298 ? -1.645 6.128 -13.278 1.00 80.31 298 CYS A CA 1
ATOM 2445 C C . CYS A 1 298 ? -1.685 5.300 -14.565 1.00 80.31 298 CYS A C 1
ATOM 2447 O O . CYS A 1 298 ? -0.632 4.967 -15.100 1.00 80.31 298 CYS A O 1
ATOM 2449 N N . LYS A 1 299 ? -2.876 5.024 -15.110 1.00 80.50 299 LYS A N 1
ATOM 2450 C CA . LYS A 1 299 ? -3.049 4.316 -16.387 1.00 80.50 299 LYS A CA 1
ATOM 2451 C C . LYS A 1 299 ? -2.460 5.100 -17.555 1.00 80.50 299 LYS A C 1
ATOM 2453 O O . LYS A 1 299 ? -1.765 4.520 -18.384 1.00 80.50 299 LYS A O 1
ATOM 2458 N N . HIS A 1 300 ? -2.686 6.409 -17.610 1.00 80.06 300 HIS A N 1
ATOM 2459 C CA . HIS A 1 300 ? -2.133 7.266 -18.653 1.00 80.06 300 HIS A CA 1
ATOM 2460 C C . HIS A 1 300 ? -0.600 7.272 -18.624 1.00 80.06 300 HIS A C 1
ATOM 2462 O O . HIS A 1 300 ? 0.040 7.071 -19.657 1.00 80.06 300 HIS A O 1
ATOM 2468 N N . ILE A 1 301 ? -0.012 7.437 -17.437 1.00 78.12 301 ILE A N 1
ATOM 2469 C CA . ILE A 1 301 ? 1.442 7.417 -17.242 1.00 78.12 301 ILE A CA 1
ATOM 2470 C C . ILE A 1 301 ? 2.007 6.025 -17.572 1.00 78.12 301 ILE A C 1
ATOM 2472 O O . ILE A 1 301 ? 2.965 5.915 -18.335 1.00 78.12 301 ILE A O 1
ATOM 2476 N N . ALA A 1 302 ? 1.377 4.955 -17.083 1.00 75.38 302 ALA A N 1
ATOM 2477 C CA . ALA A 1 302 ? 1.819 3.582 -17.308 1.00 75.38 302 ALA A CA 1
ATOM 2478 C C . ALA A 1 302 ? 1.702 3.129 -18.771 1.00 75.38 302 ALA A C 1
ATOM 2480 O O . ALA A 1 302 ? 2.516 2.324 -19.204 1.00 75.38 302 ALA A O 1
ATOM 2481 N N . LEU A 1 303 ? 0.731 3.616 -19.549 1.00 71.69 303 LEU A N 1
ATOM 2482 C CA . LEU A 1 303 ? 0.573 3.224 -20.956 1.00 71.69 303 LEU A CA 1
ATOM 2483 C C . LEU A 1 303 ? 1.379 4.104 -21.917 1.00 71.69 303 LEU A C 1
ATOM 2485 O O . LEU A 1 303 ? 1.944 3.585 -22.873 1.00 71.69 303 LEU A O 1
ATOM 2489 N N . ARG A 1 304 ? 1.450 5.422 -21.683 1.00 71.06 304 ARG A N 1
ATOM 2490 C CA . ARG A 1 304 ? 2.111 6.353 -22.619 1.00 71.06 304 ARG A CA 1
ATOM 2491 C C . ARG A 1 304 ? 3.568 6.661 -22.294 1.00 71.06 304 ARG A C 1
ATOM 2493 O O . ARG A 1 304 ? 4.306 7.033 -23.197 1.00 71.06 304 ARG A O 1
ATOM 2500 N N . GLN A 1 305 ? 3.981 6.573 -21.029 1.00 66.94 305 GLN A N 1
ATOM 2501 C CA . GLN A 1 305 ? 5.306 7.037 -20.587 1.00 66.94 305 GLN A CA 1
ATOM 2502 C C . GLN A 1 305 ? 6.234 5.901 -20.141 1.00 66.94 305 GLN A C 1
ATOM 2504 O O . GLN A 1 305 ? 7.337 6.167 -19.668 1.00 66.94 305 GLN A O 1
ATOM 2509 N N . SER A 1 306 ? 5.805 4.643 -20.276 1.00 68.81 306 SER A N 1
ATOM 2510 C CA . SER A 1 306 ? 6.567 3.481 -19.812 1.00 68.81 306 SER A CA 1
ATOM 2511 C C . SER A 1 306 ? 7.399 2.791 -20.891 1.00 68.81 306 SER A C 1
ATOM 2513 O O . SER A 1 306 ? 8.315 2.060 -20.530 1.00 68.81 306 SER A O 1
ATOM 2515 N N . SER A 1 307 ? 7.144 3.044 -22.179 1.00 65.12 307 SER A N 1
ATOM 2516 C CA . SER A 1 307 ? 7.652 2.228 -23.296 1.00 65.12 307 SER A CA 1
ATOM 2517 C C . SER A 1 307 ? 9.180 2.098 -23.369 1.00 65.12 307 SER A C 1
ATOM 2519 O O . SER A 1 307 ? 9.672 1.076 -23.833 1.00 65.12 307 SER A O 1
ATOM 2521 N N . GLU A 1 308 ? 9.944 3.087 -22.889 1.00 66.62 308 GLU A N 1
ATOM 2522 C CA . GLU A 1 308 ? 11.420 3.026 -22.866 1.00 66.62 308 GLU A CA 1
ATOM 2523 C C . GLU A 1 308 ? 12.017 2.481 -21.555 1.00 66.62 308 GLU A C 1
ATOM 2525 O O . GLU A 1 308 ? 13.236 2.296 -21.463 1.00 66.62 308 GLU A O 1
ATOM 2530 N N . VAL A 1 309 ? 11.202 2.298 -20.510 1.00 69.19 309 VAL A N 1
ATOM 2531 C CA . VAL A 1 309 ? 11.656 1.973 -19.143 1.00 69.19 309 VAL A CA 1
ATOM 2532 C C . VAL A 1 309 ? 11.138 0.615 -18.675 1.00 69.19 309 VAL A C 1
ATOM 2534 O O . VAL A 1 309 ? 11.861 -0.107 -17.994 1.00 69.19 309 VAL A O 1
ATOM 2537 N N . VAL A 1 310 ? 9.903 0.270 -19.030 1.00 72.06 310 VAL A N 1
ATOM 2538 C CA . VAL A 1 310 ? 9.193 -0.934 -18.596 1.00 72.06 310 VAL A CA 1
ATOM 2539 C C . VAL A 1 310 ? 8.536 -1.580 -19.807 1.00 72.06 310 VAL A C 1
ATOM 2541 O O . VAL A 1 310 ? 7.942 -0.895 -20.636 1.00 72.06 310 VAL A O 1
ATOM 2544 N N . ASP A 1 311 ? 8.570 -2.910 -19.870 1.00 72.69 311 ASP A N 1
ATOM 2545 C CA . ASP A 1 311 ? 7.842 -3.646 -20.898 1.00 72.69 311 ASP A CA 1
ATOM 2546 C C . ASP A 1 311 ? 6.333 -3.328 -20.834 1.00 72.69 311 ASP A C 1
ATOM 2548 O O . ASP A 1 311 ? 5.708 -3.508 -19.780 1.00 72.69 311 ASP A O 1
ATOM 2552 N N . PRO A 1 312 ? 5.691 -2.933 -21.949 1.00 66.44 312 PRO A N 1
ATOM 2553 C CA . PRO A 1 312 ? 4.269 -2.576 -21.965 1.00 66.44 312 PRO A CA 1
ATOM 2554 C C . PRO A 1 312 ? 3.362 -3.741 -21.539 1.00 66.44 312 PRO A C 1
ATOM 2556 O O . PRO A 1 312 ? 2.283 -3.522 -20.999 1.00 66.44 312 PRO A O 1
ATOM 2559 N N . GLY A 1 313 ? 3.823 -4.988 -21.688 1.00 70.69 313 GLY A N 1
ATOM 2560 C CA . GLY A 1 313 ? 3.123 -6.174 -21.187 1.00 70.69 313 GLY A CA 1
ATOM 2561 C C . GLY A 1 313 ? 3.104 -6.319 -19.658 1.00 70.69 313 GLY A C 1
ATOM 2562 O O . GLY A 1 313 ? 2.376 -7.164 -19.153 1.00 70.69 313 GLY A O 1
ATOM 2563 N N . ARG A 1 314 ? 3.887 -5.528 -18.909 1.00 75.31 314 ARG A N 1
ATOM 2564 C CA . ARG A 1 314 ? 3.980 -5.563 -17.433 1.00 75.31 314 ARG A CA 1
ATOM 2565 C C . ARG A 1 314 ? 3.558 -4.256 -16.764 1.00 75.31 314 ARG A C 1
ATOM 2567 O O . ARG A 1 314 ? 3.376 -4.222 -15.549 1.00 75.31 314 ARG A O 1
ATOM 2574 N N . SER A 1 315 ? 3.350 -3.189 -17.535 1.00 76.94 315 SER A N 1
ATOM 2575 C CA . SER A 1 315 ? 2.964 -1.876 -17.005 1.00 76.94 315 SER A CA 1
ATOM 2576 C C . SER A 1 315 ? 1.566 -1.861 -16.368 1.00 76.94 315 SER A C 1
ATOM 2578 O O . SER A 1 315 ? 1.292 -1.012 -15.522 1.00 76.94 315 SER A O 1
ATOM 2580 N N . PHE A 1 316 ? 0.699 -2.834 -16.683 1.00 76.06 316 PHE A N 1
ATOM 2581 C CA . PHE A 1 316 ? -0.637 -2.969 -16.082 1.00 76.06 316 PHE A CA 1
ATOM 2582 C C . PHE A 1 316 ? -0.604 -3.126 -14.551 1.00 76.06 316 PHE A C 1
ATOM 2584 O O . PHE A 1 316 ? -1.536 -2.707 -13.859 1.00 76.06 316 PHE A O 1
ATOM 2591 N N . VAL A 1 317 ? 0.489 -3.678 -14.011 1.00 76.06 317 VAL A N 1
ATOM 2592 C CA . VAL A 1 317 ? 0.707 -3.847 -12.567 1.00 76.06 317 VAL A CA 1
ATOM 2593 C C . VAL A 1 317 ? 0.667 -2.491 -11.854 1.00 76.06 317 VAL A C 1
ATOM 2595 O O . VAL A 1 317 ? 0.231 -2.413 -10.703 1.00 76.06 317 VAL A O 1
ATOM 2598 N N . LEU A 1 318 ? 1.022 -1.402 -12.556 1.00 72.56 318 LEU A N 1
ATOM 2599 C CA . LEU A 1 318 ? 0.977 -0.062 -11.982 1.00 72.56 318 LEU A CA 1
ATOM 2600 C C . LEU A 1 318 ? -0.437 0.464 -11.697 1.00 72.56 318 LEU A C 1
ATOM 2602 O O . LEU A 1 318 ? -0.623 1.380 -10.901 1.00 72.56 318 LEU A O 1
ATOM 2606 N N . VAL A 1 319 ? -1.455 -0.101 -12.337 1.00 75.75 319 VAL A N 1
ATOM 2607 C CA . VAL A 1 319 ? -2.848 0.351 -12.192 1.00 75.75 319 VAL A CA 1
ATOM 2608 C C . VAL A 1 319 ? -3.637 -0.598 -11.297 1.00 75.75 319 VAL A C 1
ATOM 2610 O O . VAL A 1 319 ? -4.515 -0.182 -10.540 1.00 75.75 319 VAL A O 1
ATOM 2613 N N . TYR A 1 320 ? -3.291 -1.881 -11.352 1.00 78.75 320 TYR A N 1
ATOM 2614 C CA . TYR A 1 320 ? -4.067 -2.956 -10.751 1.00 78.75 320 TYR A CA 1
ATOM 2615 C C . TYR A 1 320 ? -4.230 -2.811 -9.228 1.00 78.75 320 TYR A C 1
ATOM 2617 O O . TYR A 1 320 ? -5.295 -3.058 -8.664 1.00 78.75 320 TYR A O 1
ATOM 2625 N N . PHE A 1 321 ? -3.187 -2.344 -8.554 1.00 75.81 321 PHE A N 1
ATOM 2626 C CA . PHE A 1 321 ? -3.167 -2.238 -7.101 1.00 75.81 321 PHE A CA 1
ATOM 2627 C C . PHE A 1 321 ? -4.065 -1.143 -6.521 1.00 75.81 321 PHE A C 1
ATOM 2629 O O . PHE A 1 321 ? -4.693 -1.361 -5.484 1.00 75.81 321 PHE A O 1
ATOM 2636 N N . ILE A 1 322 ? -4.187 -0.004 -7.209 1.00 77.81 322 ILE A N 1
ATOM 2637 C CA . ILE A 1 322 ? -5.130 1.054 -6.820 1.00 77.81 322 ILE A CA 1
ATOM 2638 C C . ILE A 1 322 ? -6.551 0.496 -6.886 1.00 77.81 322 ILE A C 1
ATOM 2640 O O . ILE A 1 322 ? -7.323 0.647 -5.942 1.00 77.81 322 ILE A O 1
ATOM 2644 N N . ARG A 1 323 ? -6.872 -0.230 -7.962 1.00 77.00 323 ARG A N 1
ATOM 2645 C CA . ARG A 1 323 ? -8.181 -0.866 -8.136 1.00 77.00 323 ARG A CA 1
ATOM 2646 C C . ARG A 1 323 ? -8.469 -1.893 -7.037 1.00 77.00 323 ARG A C 1
ATOM 2648 O O . ARG A 1 323 ? -9.547 -1.864 -6.451 1.00 77.00 323 ARG A O 1
ATOM 2655 N N . GLY A 1 324 ? -7.502 -2.756 -6.721 1.00 75.50 324 GLY A N 1
ATOM 2656 C CA . GLY A 1 324 ? -7.636 -3.756 -5.658 1.00 75.50 324 GLY A CA 1
ATOM 2657 C C . GLY A 1 324 ? -7.916 -3.137 -4.284 1.00 75.50 324 GLY A C 1
ATOM 2658 O O . GLY A 1 324 ? -8.859 -3.546 -3.608 1.00 75.50 324 GLY A O 1
ATOM 2659 N N . GLY A 1 325 ? -7.156 -2.107 -3.896 1.00 75.88 325 GLY A N 1
ATOM 2660 C CA . GLY A 1 325 ? -7.351 -1.418 -2.615 1.00 75.88 325 GLY A CA 1
ATOM 2661 C C . GLY A 1 325 ? -8.732 -0.772 -2.484 1.00 75.88 325 GLY A C 1
ATOM 2662 O O . GLY A 1 325 ? -9.368 -0.858 -1.438 1.00 75.88 325 GLY A O 1
ATOM 2663 N N . VAL A 1 326 ? -9.241 -0.189 -3.568 1.00 76.75 326 VAL A N 1
ATOM 2664 C CA . VAL A 1 326 ? -10.569 0.442 -3.599 1.00 76.75 326 VAL A CA 1
ATOM 2665 C C . VAL A 1 326 ? -11.677 -0.575 -3.416 1.00 76.75 326 VAL A C 1
ATOM 2667 O O . VAL A 1 326 ? -12.603 -0.331 -2.649 1.00 76.75 326 VAL A O 1
ATOM 2670 N N . ILE A 1 327 ? -11.572 -1.720 -4.091 1.00 80.56 327 ILE A N 1
ATOM 2671 C CA . ILE A 1 327 ? -12.538 -2.807 -3.940 1.00 80.56 327 ILE A CA 1
ATOM 2672 C C . ILE A 1 327 ? -12.565 -3.270 -2.483 1.00 80.56 327 ILE A C 1
ATOM 2674 O O . ILE A 1 327 ? -13.645 -3.428 -1.923 1.00 80.56 327 ILE A O 1
ATOM 2678 N N . LEU A 1 328 ? -11.400 -3.434 -1.848 1.00 77.12 328 LEU A N 1
ATOM 2679 C CA . LEU A 1 328 ? -11.330 -3.826 -0.440 1.00 77.12 328 LEU A CA 1
ATOM 2680 C C . LEU A 1 328 ? -12.031 -2.810 0.468 1.00 77.12 328 LEU A C 1
ATOM 2682 O O . LEU A 1 328 ? -12.902 -3.201 1.237 1.00 77.12 328 LEU A O 1
ATOM 2686 N N . VAL A 1 329 ? -11.716 -1.518 0.341 1.00 76.88 329 VAL A N 1
ATOM 2687 C CA . VAL A 1 329 ? -12.331 -0.462 1.167 1.00 76.88 329 VAL A CA 1
ATOM 2688 C C . VAL A 1 329 ? -13.836 -0.346 0.920 1.00 76.88 329 VAL A C 1
ATOM 2690 O O . VAL A 1 329 ? -14.624 -0.201 1.850 1.00 76.88 329 VAL A O 1
ATOM 2693 N N . TYR A 1 330 ? -14.257 -0.446 -0.335 1.00 81.44 330 TYR A N 1
ATOM 2694 C CA . TYR A 1 330 ? -15.668 -0.435 -0.687 1.00 81.44 330 TYR A CA 1
ATOM 2695 C C . TYR A 1 330 ? -16.423 -1.599 -0.034 1.00 81.44 330 TYR A C 1
ATOM 2697 O O . TYR A 1 330 ? -17.494 -1.409 0.540 1.00 81.44 330 TYR A O 1
ATOM 2705 N N . ARG A 1 331 ? -15.844 -2.804 -0.068 1.00 82.19 331 ARG A N 1
ATOM 2706 C CA . ARG A 1 331 ? -16.438 -3.998 0.544 1.00 82.19 331 ARG A CA 1
ATOM 2707 C C . ARG A 1 331 ? -16.469 -3.919 2.069 1.00 82.19 331 ARG A C 1
ATOM 2709 O O . ARG A 1 331 ? -17.448 -4.369 2.655 1.00 82.19 331 ARG A O 1
ATOM 2716 N N . THR A 1 332 ? -15.455 -3.338 2.713 1.00 79.19 332 THR A N 1
ATOM 2717 C CA . THR A 1 332 ? -15.478 -3.147 4.172 1.00 79.19 332 THR A CA 1
ATOM 2718 C C . THR A 1 332 ? -16.533 -2.123 4.589 1.00 79.19 332 THR A C 1
ATOM 2720 O O . THR A 1 332 ? -17.275 -2.384 5.529 1.00 79.19 332 THR A O 1
ATOM 2723 N N . MET A 1 333 ? -16.686 -1.017 3.852 1.00 81.75 333 MET A N 1
ATOM 2724 C CA . MET A 1 333 ? -17.772 -0.049 4.084 1.00 81.75 333 MET A CA 1
ATOM 2725 C C . MET A 1 333 ? -19.153 -0.661 3.843 1.00 81.75 333 MET A C 1
ATOM 2727 O O . MET A 1 333 ? -20.092 -0.396 4.590 1.00 81.75 333 MET A O 1
ATOM 2731 N N . GLN A 1 334 ? -19.279 -1.502 2.815 1.00 84.00 334 GLN A N 1
ATOM 2732 C CA . GLN A 1 334 ? -20.510 -2.223 2.517 1.00 84.00 334 GLN A CA 1
ATOM 2733 C C . GLN A 1 334 ? -20.901 -3.184 3.655 1.00 84.00 334 GLN A C 1
ATOM 2735 O O . GLN A 1 334 ? -22.086 -3.308 3.955 1.00 84.00 334 GLN A O 1
ATOM 2740 N N . ALA A 1 335 ? -19.927 -3.840 4.293 1.00 83.00 335 ALA A N 1
ATOM 2741 C CA . ALA A 1 335 ? -20.164 -4.786 5.384 1.00 83.00 335 ALA A CA 1
ATOM 2742 C C . ALA A 1 335 ? -20.649 -4.129 6.694 1.00 83.00 335 ALA A C 1
ATOM 2744 O O . ALA A 1 335 ? -21.277 -4.809 7.499 1.00 83.00 335 ALA A O 1
ATOM 2745 N N . ASP A 1 336 ? -20.408 -2.828 6.901 1.00 82.69 336 ASP A N 1
ATOM 2746 C CA . ASP A 1 336 ? -20.873 -2.084 8.090 1.00 82.69 336 ASP A CA 1
ATOM 2747 C C . ASP A 1 336 ? -22.341 -1.609 7.982 1.00 82.69 336 ASP A C 1
ATOM 2749 O O . ASP A 1 336 ? -22.905 -1.034 8.918 1.00 82.69 336 ASP A O 1
ATOM 2753 N N . LEU A 1 337 ? -23.001 -1.821 6.837 1.00 83.38 337 LEU A N 1
ATOM 2754 C CA . LEU A 1 337 ? -24.408 -1.458 6.667 1.00 83.38 337 LEU A CA 1
ATOM 2755 C C . LEU A 1 337 ? -25.328 -2.469 7.361 1.00 83.38 337 LEU A C 1
ATOM 2757 O O . LEU A 1 337 ? -25.291 -3.663 7.075 1.00 83.38 337 LEU A O 1
ATOM 2761 N N . LYS A 1 338 ? -26.223 -1.973 8.224 1.00 83.38 338 LYS A N 1
ATOM 2762 C CA . LYS A 1 338 ? -27.199 -2.808 8.945 1.00 83.38 338 LYS A CA 1
ATOM 2763 C C . LYS A 1 338 ? -28.393 -3.222 8.080 1.00 83.38 338 LYS A C 1
ATOM 2765 O O . LYS A 1 338 ? -28.983 -4.274 8.309 1.00 83.38 338 LYS A O 1
ATOM 2770 N N . SER A 1 339 ? -28.753 -2.413 7.081 1.00 85.62 339 SER A N 1
ATOM 2771 C CA . SER A 1 339 ? -29.852 -2.709 6.158 1.00 85.62 339 SER A CA 1
ATOM 2772 C C . SER A 1 339 ? -29.410 -3.607 4.998 1.00 85.62 339 SER A C 1
ATOM 2774 O O . SER A 1 339 ? -28.603 -3.212 4.151 1.00 85.62 339 SER A O 1
ATOM 2776 N N . ILE A 1 340 ? -30.024 -4.792 4.906 1.00 85.62 340 ILE A N 1
ATOM 2777 C CA . ILE A 1 340 ? -29.836 -5.755 3.805 1.00 85.62 340 ILE A CA 1
ATOM 2778 C C . ILE A 1 340 ? -30.164 -5.128 2.442 1.00 85.62 340 ILE A C 1
ATOM 2780 O O . ILE A 1 340 ? -29.480 -5.395 1.456 1.00 85.62 340 ILE A O 1
ATOM 2784 N N . TRP A 1 341 ? -31.169 -4.251 2.369 1.00 86.06 341 TRP A N 1
ATOM 2785 C CA . TRP A 1 341 ? -31.551 -3.599 1.113 1.00 86.06 341 TRP A CA 1
ATOM 2786 C C . TRP A 1 341 ? -30.475 -2.632 0.608 1.00 86.06 341 TRP A C 1
ATOM 2788 O O . TRP A 1 341 ? -30.155 -2.640 -0.580 1.00 86.06 341 TRP A O 1
ATOM 2798 N N . LEU A 1 342 ? -29.860 -1.851 1.504 1.00 82.56 342 LEU A N 1
ATOM 2799 C CA . LEU A 1 342 ? -28.744 -0.963 1.152 1.00 82.56 342 LEU A CA 1
ATOM 2800 C C . LEU A 1 342 ? -27.493 -1.764 0.767 1.00 82.56 342 LEU A C 1
ATOM 2802 O O . LEU A 1 342 ? -26.789 -1.401 -0.176 1.00 82.56 342 LEU A O 1
ATOM 2806 N N . PHE A 1 343 ? -27.257 -2.890 1.444 1.00 84.88 343 PHE A N 1
ATOM 2807 C CA . PHE A 1 343 ? -26.195 -3.828 1.092 1.00 84.88 343 PHE A CA 1
ATOM 2808 C C . PHE A 1 343 ? -26.367 -4.377 -0.333 1.00 84.88 343 PHE A C 1
ATOM 2810 O O . PHE A 1 343 ? -25.416 -4.352 -1.120 1.00 84.88 343 PHE A O 1
ATOM 2817 N N . ILE A 1 344 ? -27.571 -4.840 -0.689 1.00 85.69 344 ILE A N 1
ATOM 2818 C CA . ILE A 1 344 ? -27.884 -5.336 -2.040 1.00 85.69 344 ILE A CA 1
ATOM 2819 C C . ILE A 1 344 ? -27.739 -4.207 -3.069 1.00 85.69 344 ILE A C 1
ATOM 2821 O O . ILE A 1 344 ? -27.127 -4.416 -4.117 1.00 85.69 344 ILE A O 1
ATOM 2825 N N . GLY A 1 345 ? -28.228 -3.004 -2.753 1.00 84.62 345 GLY A N 1
ATOM 2826 C CA . GLY A 1 345 ? -28.115 -1.831 -3.621 1.00 84.62 345 GLY A CA 1
ATOM 2827 C C . GLY A 1 345 ? -26.665 -1.475 -3.962 1.00 84.62 345 GLY A C 1
ATOM 2828 O O . GLY A 1 345 ? -26.345 -1.272 -5.132 1.00 84.62 345 GLY A O 1
ATOM 2829 N N . LEU A 1 346 ? -25.765 -1.481 -2.971 1.00 82.25 346 LEU A N 1
ATOM 2830 C CA . LEU A 1 346 ? -24.330 -1.294 -3.208 1.00 82.25 346 LEU A CA 1
ATOM 2831 C C . LEU A 1 346 ? -23.761 -2.418 -4.087 1.00 82.25 346 LEU A C 1
ATOM 2833 O O . LEU A 1 346 ? -23.110 -2.139 -5.090 1.00 82.25 346 LEU A O 1
ATOM 2837 N N . SER A 1 347 ? -24.064 -3.685 -3.795 1.00 82.75 347 SER A N 1
ATOM 2838 C CA . SER A 1 347 ? -23.600 -4.807 -4.630 1.00 82.75 347 SER A CA 1
ATOM 2839 C C . SER A 1 347 ? -23.989 -4.646 -6.103 1.00 82.75 347 SER A C 1
ATOM 2841 O O . SER A 1 347 ? -23.144 -4.838 -6.979 1.00 82.75 347 SER A O 1
ATOM 2843 N N . LEU A 1 348 ? -25.239 -4.257 -6.377 1.00 84.50 348 LEU A N 1
ATOM 2844 C CA . LEU A 1 348 ? -25.716 -4.003 -7.738 1.00 84.50 348 LEU A CA 1
ATOM 2845 C C . LEU A 1 348 ? -25.015 -2.797 -8.370 1.00 84.50 348 LEU A C 1
ATOM 2847 O O . LEU A 1 348 ? -24.585 -2.883 -9.518 1.00 84.50 348 LEU A O 1
ATOM 2851 N N . PHE A 1 349 ? -24.833 -1.708 -7.620 1.00 81.38 349 PHE A N 1
ATOM 2852 C CA . PHE A 1 349 ? -24.119 -0.522 -8.092 1.00 81.38 349 PHE A CA 1
ATOM 2853 C C . PHE A 1 349 ? -22.665 -0.835 -8.469 1.00 81.38 349 PHE A C 1
ATOM 2855 O O . PHE A 1 349 ? -22.203 -0.442 -9.536 1.00 81.38 349 PHE A O 1
ATOM 2862 N N . SER A 1 350 ? -21.950 -1.600 -7.642 1.00 79.75 350 SER A N 1
ATOM 2863 C CA . SER A 1 350 ? -20.587 -2.050 -7.945 1.00 79.75 350 SER A CA 1
ATOM 2864 C C . SER A 1 350 ? -20.535 -2.930 -9.197 1.00 79.75 350 SER A C 1
ATOM 2866 O O . SER A 1 350 ? -19.651 -2.748 -10.037 1.00 79.75 350 SER A O 1
ATOM 2868 N N . GLY A 1 351 ? -21.499 -3.845 -9.354 1.00 78.19 351 GLY A N 1
ATOM 2869 C CA . GLY A 1 351 ? -21.635 -4.667 -10.558 1.00 78.19 351 GLY A CA 1
ATOM 2870 C C . GLY A 1 351 ? -21.875 -3.826 -11.812 1.00 78.19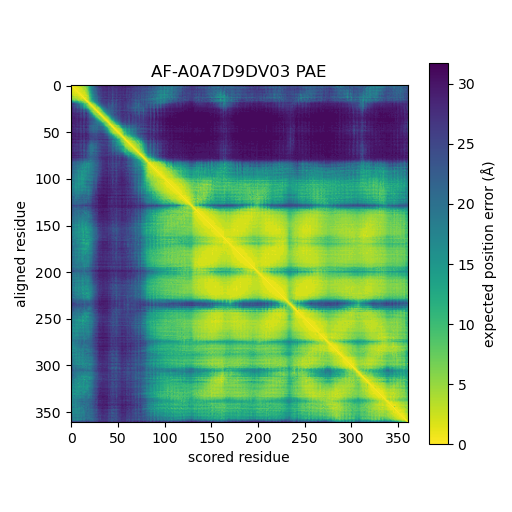 351 GLY A C 1
ATOM 2871 O O . GLY A 1 351 ? -21.202 -4.020 -12.822 1.00 78.19 351 GLY A O 1
ATOM 2872 N N . PHE A 1 352 ? -22.767 -2.840 -11.720 1.00 80.62 352 PHE A N 1
ATOM 2873 C CA . PHE A 1 352 ? -23.075 -1.916 -12.807 1.00 80.62 352 PHE A CA 1
ATOM 2874 C C . PHE A 1 352 ? -21.878 -1.036 -13.186 1.00 80.62 352 PHE A C 1
ATOM 2876 O O . PHE A 1 352 ? -21.565 -0.913 -14.366 1.00 80.62 352 PHE A O 1
ATOM 2883 N N . MET A 1 353 ? -21.149 -0.488 -12.210 1.00 74.19 353 MET A N 1
ATOM 2884 C CA . MET A 1 353 ? -19.938 0.300 -12.467 1.00 74.19 353 MET A CA 1
ATOM 2885 C C . MET A 1 353 ? -18.845 -0.531 -13.146 1.00 74.19 353 MET A C 1
ATOM 2887 O O . MET A 1 353 ? -18.219 -0.063 -14.093 1.00 74.19 353 MET A O 1
ATOM 2891 N N . ASN A 1 354 ? -18.649 -1.783 -12.719 1.00 73.69 354 ASN A N 1
ATOM 2892 C CA . ASN A 1 354 ? -17.726 -2.703 -13.388 1.00 73.69 354 ASN A CA 1
ATOM 2893 C C . ASN A 1 354 ? -18.177 -3.044 -14.817 1.00 73.69 354 ASN A C 1
ATOM 2895 O O . ASN A 1 354 ? -17.332 -3.206 -15.696 1.00 73.69 354 ASN A O 1
ATOM 2899 N N . PHE A 1 355 ? -19.484 -3.178 -15.054 1.00 75.88 355 PHE A N 1
ATOM 2900 C CA . PHE A 1 355 ? -20.029 -3.401 -16.391 1.00 75.88 355 PHE A CA 1
ATOM 2901 C C . PHE A 1 355 ? -19.805 -2.181 -17.291 1.00 75.88 355 PHE A C 1
ATOM 2903 O O . PHE A 1 355 ? -19.268 -2.332 -18.383 1.00 75.88 355 PHE A O 1
ATOM 2910 N N . LEU A 1 356 ? -20.117 -0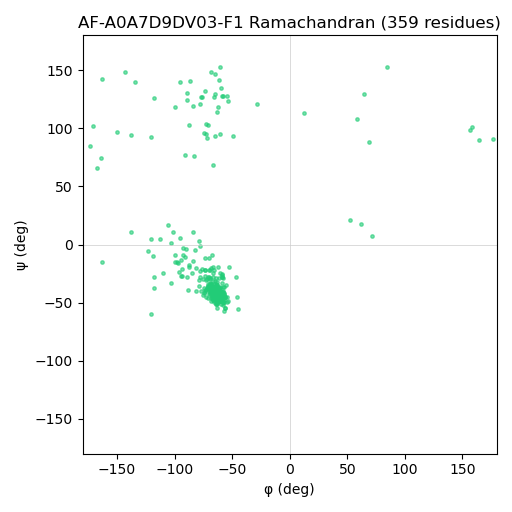.974 -16.811 1.00 70.12 356 LEU A N 1
ATOM 2911 C CA . LEU A 1 356 ? -19.866 0.271 -17.540 1.00 70.12 356 LEU A CA 1
ATOM 2912 C C . LEU A 1 356 ? -18.386 0.461 -17.864 1.00 70.12 356 LEU A C 1
ATOM 2914 O O . LEU A 1 356 ? -18.049 0.820 -18.989 1.00 70.12 356 LEU A O 1
ATOM 2918 N N . GLU A 1 357 ? -17.491 0.185 -16.916 1.00 67.19 357 GLU A N 1
ATOM 2919 C CA . GLU A 1 357 ? -16.049 0.293 -17.147 1.00 67.19 357 GLU A CA 1
ATOM 2920 C C . GLU A 1 357 ? -15.555 -0.698 -18.211 1.00 67.19 357 GLU A C 1
ATOM 2922 O O . GLU A 1 357 ? -14.586 -0.401 -18.894 1.00 67.19 357 GLU A O 1
ATOM 2927 N N . LYS A 1 358 ? -16.210 -1.855 -18.374 1.00 71.12 358 LYS A N 1
ATOM 2928 C CA . LYS A 1 358 ? -15.899 -2.833 -19.431 1.00 71.12 358 LYS A CA 1
ATOM 2929 C C . LYS A 1 358 ? -16.622 -2.578 -20.753 1.00 71.12 358 LYS A C 1
ATOM 2931 O O . LYS A 1 358 ? -16.229 -3.158 -21.750 1.00 71.12 358 LYS A O 1
ATOM 2936 N N . ALA A 1 359 ? -17.710 -1.813 -20.742 1.00 62.62 359 ALA A N 1
ATOM 2937 C CA . ALA A 1 359 ? -18.501 -1.507 -21.932 1.00 62.62 359 ALA A CA 1
ATOM 2938 C C . ALA A 1 359 ? -18.069 -0.192 -22.600 1.00 62.62 359 ALA A C 1
ATOM 2940 O O . ALA A 1 359 ? -18.256 -0.013 -23.798 1.00 62.62 359 ALA A O 1
ATOM 2941 N N . THR A 1 360 ? -17.510 0.738 -21.822 1.00 53.50 360 THR A N 1
ATOM 2942 C CA . THR A 1 360 ? -17.025 2.047 -22.304 1.00 53.50 360 THR A CA 1
ATOM 2943 C C . THR A 1 360 ? -15.552 1.993 -22.742 1.00 53.50 360 THR A C 1
ATOM 2945 O O . THR A 1 360 ? -14.998 2.989 -23.202 1.00 53.50 360 THR A O 1
ATOM 2948 N N . TYR A 1 361 ? -14.905 0.843 -22.567 1.00 41.84 361 TYR A N 1
ATOM 2949 C CA . TYR A 1 361 ? -13.498 0.562 -22.851 1.00 41.84 361 TYR A CA 1
ATOM 2950 C C . TYR A 1 361 ? -13.403 -0.729 -23.648 1.00 41.84 361 TYR A C 1
ATOM 2952 O O . TYR A 1 361 ? -12.390 -0.872 -24.368 1.00 41.84 361 TYR A O 1
#

pLDDT: mean 71.72, std 20.16, range [27.44, 95.88]

Mean predicted aligned error: 15.05 Å

Foldseek 3Di:
DCVVVVVVVVVLVCLQPDPDDPPPPDDDPDDDDDDDDDDDDDDDDPPVPVVVPPDPDPVVVVVVVVVVVVVVVVPPDPDPPDPVVVVVVVVVSVVVSCVVVVVVVVVVVVLVVLVVVLVVLVVVCVVVVHDRDLVSLVSVLVNVLVVLLVLLCPLLSLVCSFQPVVCCVVQQVVLNVLSVVLSVVLSVLSVVCSVVVNHPVDPVSCVVNLVSSLVSLLVSLVSLLVSVVVPDDPVDDDPDDSVLSSCLSRLLSVLLSVLVCCCVPPLVVVLVPDPDLVVLLVSLLCQLVVLPVSLVVNVCSLQPVCVRPTPNVRSVSSNVVSVVVSVVSSVVSLVPRPDPVSSVVSVVSVVVVVVCVVVVD

Solvent-accessible surface area (backbone atoms only — not comparable to full-atom values): 20956 Å² total; per-residue (Å²): 112,67,66,62,53,46,48,50,52,47,52,55,51,49,59,72,71,44,90,63,86,76,82,76,88,78,87,90,87,88,88,80,92,77,80,93,83,91,82,88,82,86,87,88,77,61,76,79,64,63,78,75,67,89,66,92,77,70,53,68,63,57,49,52,56,49,53,52,53,54,53,54,65,72,61,60,73,87,68,82,72,53,70,63,60,55,50,52,52,49,51,52,49,52,51,54,50,49,65,53,46,53,60,50,53,54,50,50,52,54,49,50,51,54,50,50,55,51,49,51,52,52,51,55,37,55,73,70,72,44,80,79,53,67,71,58,54,53,54,49,51,52,51,54,38,53,50,40,44,55,60,35,44,45,59,42,56,52,46,28,64,45,62,32,60,71,55,23,64,76,61,44,49,65,31,46,55,47,24,51,51,40,25,48,52,41,38,53,48,52,52,48,30,50,75,73,68,53,54,87,74,52,78,69,75,50,51,64,48,54,50,44,51,54,49,37,49,51,52,36,27,51,52,48,53,50,43,60,62,72,74,50,62,94,89,61,78,72,89,67,53,73,67,53,55,38,45,60,65,31,45,41,59,51,50,44,48,52,50,51,46,47,39,68,72,45,50,48,59,52,49,71,68,52,85,51,66,72,59,42,50,52,51,47,64,46,53,59,60,72,48,48,62,59,42,52,52,31,42,50,42,35,68,74,69,22,73,92,82,37,55,74,92,38,33,60,63,55,36,50,57,56,54,52,52,41,53,51,54,43,51,55,54,45,68,72,50,87,47,67,68,61,39,51,49,49,55,51,49,55,53,50,51,56,47,48,62,63,70,80,100

Nearest PDB structures (foldseek):
  8qae-assembly1_A  TM=3.558E-01  e=3.762E+00  synthetic construct

Secondary structure (DSSP, 8-state):
-HHHHHHHHHHHHHHHH-S------------------------SSSHHHHTT---TTSHHHHHHHHHHHHHHHHTS------HHHHHHHHHHHHHHHHHHHHHHHHHHHHHHHHHHHHHHHHHHHHHTTPPPPHHHHHHHHHHHHHHHHHHHHHHHHHHHHHH-HHHIIIIITHHHHHHHHHHHHHHHHHHHHHHTT-TTT-GGGGHHHHHHHHHHHHHHHHHHHHHHHHTS-TT---SS-HHHHHHHHHHHHHHHHHHHHHIIIIIHHHHHH---HHHHHHHHHHGGGGGHHHHHHHHHHHHHS-TTTS-TTTTTHHHHHHHHHHHHHHHHHHHT---HHHHHHHHHHHHHHHHHHHH--

Sequence (361 aa):
MLEEVAGMFLSLFSLFWSDRPRVSFREQIDSEEGGVDDGRWQPYINEEYENFLTNEQLNSVLVNERLTDYTRLGGASSGRRSYWESSRKSLWTTLSVTFAIFPSTVFIIRFLYVDLNTTDLCLEWQYHNNTLPFSVKRLRVIGDSVEAVIINLWFPLTSVVLFGWKEFKLRFLSTFYVAFIFGGMVIIYYLFLLVFGVYDTHMYYRYPANLLFLTGIICCSIVILRNIRANRPSNYTLSYSNGRVLVLVSTQFLASSILAFTYRYSIVPFFNSIKQENYKFMVAAIAPALTIIPAVICKHIALRQSSEVVDPGRSFVLVYFIRGGVILVYRTMQADLKSIWLFIGLSLFSGFMNFLEKATY

Radius of gyration: 26.22 Å; Cα contacts (8 Å, |Δi|>4): 193; chains: 1; bounding box: 59×50×83 Å